Protein AF-A0A8I0GB55-F1 (afdb_monomer)

Secondary structure (DSSP, 8-state):
-PPPPHHHHHHHHHHHHHHHHT-SSPPPEEEEEEEHHHHHHHS-TTSTT-HHHHHHHHH-TT-EEEEEE----S-HHHHHHH----TT--EEEEEEEEEE--HHHHTT--SSHHHHHHHHHH-TT-EEEEEEEEEETTS-EEEEEEETT--SGGG-EEETTS-HHHHHHHHHHTS-----

InterPro domains:
  IPR047681 PPA1309-like [NF040618] (8-171)
  IPR047681 PPA1309-like [PF28004] (8-172)

Nearest PDB structures (foldseek):
  8ck0-assembly1_A  TM=3.299E-01  e=5.842E-01  Ribes
  8env-assembly1_I  TM=2.838E-01  e=2.665E+00  Pseudomonas phage vB_PaeM_E217

Structure (mmCIF, N/CA/C/O backbone):
data_AF-A0A8I0GB55-F1
#
_entry.id   AF-A0A8I0GB55-F1
#
loop_
_atom_site.group_PDB
_atom_site.id
_atom_site.type_symbol
_atom_site.label_atom_id
_atom_site.label_alt_id
_atom_site.label_comp_id
_atom_site.label_asym_id
_atom_site.label_entity_id
_atom_site.label_seq_id
_atom_site.pdbx_PDB_ins_code
_atom_site.Cartn_x
_atom_site.Cartn_y
_atom_site.Cartn_z
_atom_site.occupancy
_atom_site.B_iso_or_equiv
_atom_site.auth_seq_id
_atom_site.auth_comp_id
_atom_site.auth_asym_id
_atom_site.auth_atom_id
_atom_site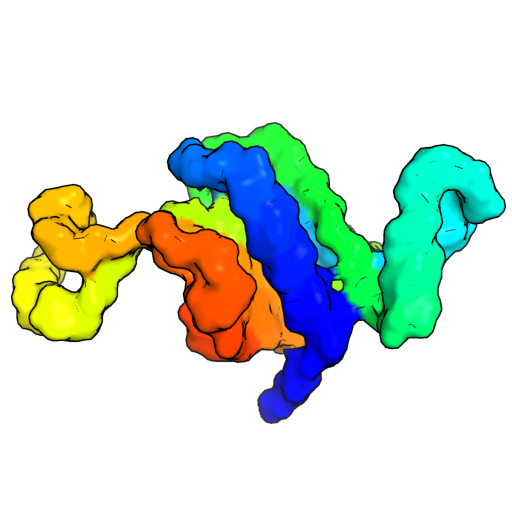.pdbx_PDB_model_num
ATOM 1 N N . MET A 1 1 ? 14.136 16.399 3.009 1.00 39.34 1 MET A N 1
ATOM 2 C CA . MET A 1 1 ? 13.099 15.383 2.751 1.00 39.34 1 MET A CA 1
ATOM 3 C C . MET A 1 1 ? 12.900 15.368 1.249 1.00 39.34 1 MET A C 1
ATOM 5 O O . MET A 1 1 ? 12.534 16.404 0.706 1.00 39.34 1 MET A O 1
ATOM 9 N N . SER A 1 2 ? 13.314 14.295 0.570 1.00 41.91 2 SER A N 1
ATOM 10 C CA . SER A 1 2 ? 13.127 14.173 -0.880 1.00 41.91 2 SER A CA 1
ATOM 11 C C . SER A 1 2 ? 11.632 14.150 -1.172 1.00 41.91 2 SER A C 1
ATOM 13 O O . SER A 1 2 ? 10.888 13.430 -0.514 1.00 41.91 2 SER A O 1
ATOM 15 N N . ASN A 1 3 ? 11.193 14.990 -2.104 1.00 54.75 3 ASN A N 1
ATOM 16 C CA . ASN A 1 3 ? 9.821 14.962 -2.590 1.00 54.75 3 ASN A CA 1
ATOM 17 C C . ASN A 1 3 ? 9.633 1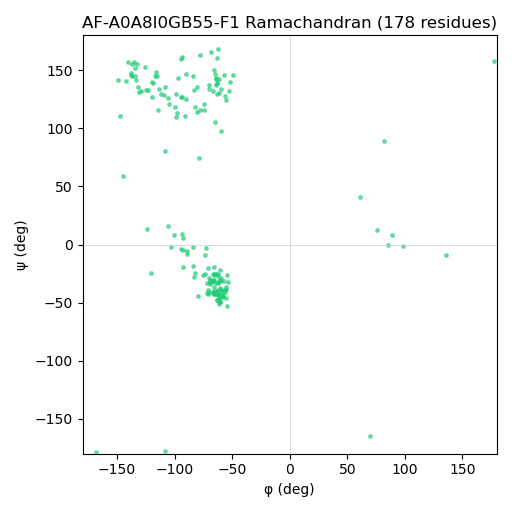3.639 -3.349 1.00 54.75 3 ASN A C 1
ATOM 19 O O . ASN A 1 3 ? 10.512 13.324 -4.157 1.00 54.75 3 ASN A O 1
ATOM 23 N N . PRO A 1 4 ? 8.564 12.867 -3.106 1.00 62.78 4 PRO A N 1
ATOM 24 C CA . PRO A 1 4 ? 8.379 11.619 -3.813 1.00 62.78 4 PRO A CA 1
ATOM 25 C C . PRO A 1 4 ? 8.199 11.848 -5.312 1.00 62.78 4 PRO A C 1
ATOM 27 O O . PRO A 1 4 ? 7.528 12.793 -5.741 1.00 62.78 4 PRO A O 1
ATOM 30 N N . SER A 1 5 ? 8.835 10.985 -6.094 1.00 81.56 5 SER A N 1
ATOM 31 C CA . SER A 1 5 ? 8.669 10.843 -7.525 1.00 81.56 5 SER A CA 1
ATOM 32 C C . SER A 1 5 ? 7.190 10.736 -7.896 1.00 81.56 5 SER A C 1
ATOM 34 O O . SER A 1 5 ? 6.348 10.167 -7.191 1.00 81.56 5 SER A O 1
ATOM 36 N N . SER A 1 6 ? 6.867 11.292 -9.062 1.00 90.00 6 SER A N 1
ATOM 37 C CA . SER A 1 6 ? 5.553 11.120 -9.685 1.00 90.00 6 SER A CA 1
ATOM 38 C C . SER A 1 6 ? 5.217 9.632 -9.863 1.00 90.00 6 SER A C 1
ATOM 40 O O . SER A 1 6 ? 4.077 9.227 -9.623 1.00 90.00 6 SER A O 1
ATOM 42 N N . ALA A 1 7 ? 6.224 8.817 -10.185 1.00 93.38 7 ALA A N 1
ATOM 43 C CA . ALA A 1 7 ? 6.111 7.382 -10.385 1.00 93.38 7 ALA A CA 1
ATOM 44 C C . ALA A 1 7 ? 5.611 6.619 -9.146 1.00 93.38 7 ALA A C 1
ATOM 46 O O . ALA A 1 7 ? 4.655 5.849 -9.260 1.00 93.38 7 ALA A O 1
ATOM 47 N N . LEU A 1 8 ? 6.185 6.848 -7.954 1.00 96.25 8 LEU A N 1
ATOM 48 C CA . LEU A 1 8 ? 5.752 6.156 -6.730 1.00 96.25 8 LEU A CA 1
ATOM 49 C C . LEU A 1 8 ? 4.304 6.504 -6.371 1.00 96.25 8 LEU A C 1
ATOM 51 O O . LEU A 1 8 ? 3.506 5.626 -6.039 1.00 96.25 8 LEU A O 1
ATOM 55 N N . ARG A 1 9 ? 3.940 7.787 -6.493 1.00 95.94 9 ARG A N 1
ATOM 56 C CA . ARG A 1 9 ? 2.569 8.256 -6.243 1.00 95.94 9 ARG A CA 1
ATOM 57 C C . ARG A 1 9 ? 1.572 7.629 -7.213 1.00 95.94 9 ARG A C 1
ATOM 59 O O . ARG A 1 9 ? 0.479 7.245 -6.802 1.00 95.94 9 ARG A O 1
ATOM 66 N N . HIS A 1 10 ? 1.937 7.532 -8.491 1.00 95.50 10 HIS A N 1
ATOM 67 C CA . HIS A 1 10 ? 1.106 6.891 -9.506 1.00 95.50 10 HIS A CA 1
ATOM 68 C C . HIS A 1 10 ? 0.909 5.404 -9.199 1.00 95.50 10 HIS A C 1
ATOM 70 O O . HIS A 1 10 ? -0.228 4.945 -9.147 1.00 95.50 10 HIS A O 1
ATOM 76 N N . CYS A 1 11 ? 1.993 4.697 -8.881 1.00 96.75 11 CYS A N 1
ATOM 77 C CA . CYS A 1 11 ? 1.967 3.280 -8.533 1.00 96.75 11 CYS A CA 1
ATOM 78 C C . CYS A 1 11 ? 1.058 2.995 -7.321 1.00 96.75 11 CYS A C 1
ATOM 80 O O . CYS A 1 11 ? 0.218 2.099 -7.367 1.00 96.75 11 CYS A O 1
ATOM 82 N N . VAL A 1 12 ? 1.116 3.819 -6.264 1.00 97.69 12 VAL A N 1
ATOM 83 C CA . VAL A 1 12 ? 0.201 3.703 -5.109 1.00 97.69 12 VAL A CA 1
ATOM 84 C C . VAL A 1 12 ? -1.273 3.843 -5.519 1.00 97.69 12 VAL A C 1
ATOM 86 O O . VAL A 1 12 ? -2.123 3.104 -5.021 1.00 97.69 12 VAL A O 1
ATOM 89 N N . ARG A 1 13 ? -1.598 4.749 -6.449 1.00 96.25 13 ARG A N 1
ATOM 90 C CA . ARG A 1 13 ? -2.973 4.926 -6.957 1.00 96.25 13 ARG A CA 1
ATOM 91 C C . ARG A 1 13 ? -3.427 3.783 -7.865 1.00 96.25 13 ARG A C 1
ATOM 93 O O . ARG A 1 13 ? -4.610 3.433 -7.865 1.00 96.25 13 ARG A O 1
ATOM 100 N N . GLU A 1 14 ? -2.517 3.190 -8.627 1.00 95.88 14 GLU A N 1
ATOM 101 C CA . GLU A 1 14 ? -2.807 1.984 -9.406 1.00 95.88 14 GLU A CA 1
ATOM 102 C C . GLU A 1 14 ? -3.089 0.795 -8.484 1.00 95.88 14 GLU A C 1
ATOM 104 O O . GLU A 1 14 ? -4.069 0.081 -8.698 1.00 95.88 14 GLU A O 1
ATOM 109 N N . ILE A 1 15 ? -2.323 0.644 -7.397 1.00 97.62 15 ILE A N 1
ATOM 110 C CA . ILE A 1 15 ? -2.586 -0.361 -6.358 1.00 97.62 15 ILE A CA 1
ATOM 111 C C . ILE A 1 15 ? -3.948 -0.114 -5.689 1.00 97.62 15 ILE A C 1
ATOM 113 O O . ILE A 1 15 ? -4.716 -1.062 -5.524 1.00 97.62 15 ILE A O 1
ATOM 117 N N . ASP A 1 16 ? -4.305 1.134 -5.354 1.00 96.69 16 ASP A N 1
ATOM 118 C CA . ASP A 1 16 ? -5.653 1.469 -4.855 1.00 96.69 16 ASP A CA 1
ATOM 119 C C . ASP A 1 16 ? -6.731 0.991 -5.832 1.00 96.69 16 ASP A C 1
ATOM 121 O O . ASP A 1 16 ? -7.614 0.213 -5.464 1.00 96.69 16 ASP A O 1
ATOM 125 N N . THR A 1 17 ? -6.606 1.377 -7.102 1.00 95.12 17 THR A N 1
ATOM 126 C CA . THR A 1 17 ? -7.548 1.002 -8.162 1.00 95.12 17 THR A CA 1
ATOM 127 C C . THR A 1 17 ? -7.668 -0.515 -8.298 1.00 95.12 17 THR A C 1
ATOM 129 O O . THR A 1 17 ? -8.781 -1.040 -8.350 1.00 95.12 17 THR A O 1
ATOM 132 N N . TYR A 1 18 ? -6.544 -1.233 -8.286 1.00 94.94 18 TYR A N 1
ATOM 133 C CA . TYR A 1 18 ? -6.509 -2.691 -8.326 1.00 94.94 18 TYR A CA 1
ATOM 134 C C . TYR A 1 18 ? -7.217 -3.308 -7.115 1.00 94.94 18 TYR A C 1
ATOM 136 O O . TYR A 1 18 ? -8.122 -4.128 -7.278 1.00 94.94 18 TYR A O 1
ATOM 144 N N . THR A 1 19 ? -6.886 -2.884 -5.893 1.00 95.06 19 THR A N 1
ATOM 145 C CA . THR A 1 19 ? -7.458 -3.476 -4.672 1.00 95.06 19 THR A CA 1
ATOM 146 C C . THR A 1 19 ? -8.958 -3.227 -4.535 1.00 95.06 19 THR A C 1
ATOM 148 O O . THR A 1 19 ? -9.663 -4.031 -3.924 1.00 95.06 19 THR A O 1
ATOM 151 N N . ARG A 1 20 ? -9.492 -2.153 -5.126 1.00 92.50 20 ARG A N 1
ATOM 152 C CA . ARG A 1 20 ? -10.943 -1.913 -5.188 1.00 92.50 20 ARG A CA 1
ATOM 153 C C . ARG A 1 20 ? -11.681 -3.010 -5.953 1.00 92.50 20 ARG A C 1
ATOM 155 O O . ARG A 1 20 ? -12.803 -3.349 -5.590 1.00 92.50 20 ARG A O 1
ATOM 162 N N . THR A 1 21 ? -11.044 -3.616 -6.955 1.00 94.00 21 THR A N 1
ATOM 163 C CA . THR A 1 21 ? -11.632 -4.736 -7.709 1.00 94.00 21 THR A CA 1
ATOM 164 C C . THR A 1 21 ? -11.722 -6.029 -6.892 1.00 94.00 21 THR A C 1
ATOM 166 O O . THR A 1 21 ? -12.524 -6.902 -7.214 1.00 94.00 21 THR A O 1
ATOM 169 N N . LEU A 1 22 ? -10.937 -6.146 -5.816 1.00 93.56 22 LEU A N 1
ATOM 170 C CA . LEU A 1 22 ? -10.845 -7.351 -4.987 1.00 93.56 22 LEU A CA 1
ATOM 171 C C . LEU A 1 22 ? -11.862 -7.389 -3.837 1.00 93.56 22 LEU A C 1
ATOM 173 O O . LEU A 1 22 ? -11.980 -8.416 -3.168 1.00 93.56 22 LEU A O 1
ATOM 177 N N . GLY A 1 23 ? -12.587 -6.293 -3.595 1.00 93.12 23 GLY A N 1
ATOM 178 C CA . GLY A 1 23 ? -13.421 -6.143 -2.402 1.00 93.12 23 GLY A CA 1
ATOM 179 C C . GLY A 1 23 ? -12.585 -6.000 -1.129 1.00 93.12 23 GLY A C 1
ATOM 180 O O . GLY A 1 23 ? -11.398 -5.697 -1.205 1.00 93.12 23 GLY A O 1
ATOM 181 N N . TRP A 1 24 ? -13.213 -6.173 0.033 1.00 94.94 24 TRP A N 1
ATOM 182 C CA . TRP A 1 24 ? -12.601 -6.008 1.356 1.00 94.94 24 TRP A CA 1
ATOM 183 C C . TRP A 1 24 ? -12.380 -7.348 2.078 1.00 94.94 24 TRP A C 1
ATOM 185 O O . TRP A 1 24 ? -12.664 -8.408 1.522 1.00 94.94 24 TRP A O 1
ATOM 195 N N . ASP A 1 25 ? -11.875 -7.283 3.311 1.00 93.00 25 ASP A N 1
ATOM 196 C CA . ASP A 1 25 ? -11.552 -8.401 4.199 1.00 93.00 25 ASP A CA 1
ATOM 197 C C . ASP A 1 25 ? -10.482 -9.311 3.580 1.00 93.00 25 ASP A C 1
ATOM 199 O O . ASP A 1 25 ? -10.544 -10.543 3.616 1.00 93.00 25 ASP A O 1
ATOM 203 N N . ARG A 1 26 ? -9.494 -8.667 2.947 1.00 91.94 26 ARG A N 1
ATOM 204 C CA . ARG A 1 26 ? -8.379 -9.322 2.263 1.00 91.94 26 ARG A CA 1
ATOM 205 C C . ARG A 1 26 ? -7.203 -9.524 3.224 1.00 91.94 26 ARG A C 1
ATOM 207 O O . ARG A 1 26 ? -6.970 -8.678 4.087 1.00 91.94 26 ARG A O 1
ATOM 214 N N . PRO A 1 27 ? -6.424 -10.610 3.062 1.00 92.50 27 PRO A N 1
ATOM 215 C CA . PRO A 1 27 ? -5.137 -10.721 3.735 1.00 92.50 27 PRO A CA 1
ATOM 216 C C . PRO A 1 27 ? -4.192 -9.605 3.272 1.00 92.50 27 PRO A C 1
ATOM 218 O O . PRO A 1 27 ? -4.449 -8.924 2.273 1.00 92.50 27 PRO A O 1
ATOM 221 N N . ILE A 1 28 ? -3.075 -9.458 3.986 1.00 94.31 28 ILE A N 1
ATOM 222 C CA . ILE A 1 28 ? -1.989 -8.565 3.583 1.00 94.31 28 ILE A CA 1
ATOM 223 C C . ILE A 1 28 ? -1.578 -8.890 2.144 1.00 94.31 28 ILE A C 1
ATOM 225 O O . ILE A 1 28 ? -1.348 -10.050 1.802 1.00 94.31 28 ILE A O 1
ATOM 229 N N . MET A 1 29 ? -1.465 -7.857 1.313 1.00 96.19 29 MET A N 1
ATOM 230 C CA . MET A 1 29 ? -0.902 -7.973 -0.030 1.00 96.19 29 MET A CA 1
ATOM 231 C C . MET A 1 29 ? 0.422 -7.230 -0.068 1.00 96.19 29 MET A C 1
ATOM 233 O O . MET A 1 29 ? 0.493 -6.072 0.338 1.00 96.19 29 MET A O 1
ATOM 237 N N . LEU A 1 30 ? 1.457 -7.892 -0.567 1.00 97.62 30 LEU A N 1
ATOM 238 C CA . LEU A 1 30 ? 2.778 -7.309 -0.744 1.00 97.62 30 LEU A CA 1
ATOM 239 C C . LEU A 1 30 ? 3.106 -7.257 -2.234 1.00 97.62 30 LEU A C 1
ATOM 241 O O . LEU A 1 30 ? 2.727 -8.149 -2.993 1.00 97.62 30 LEU A O 1
ATOM 245 N N . PHE A 1 31 ? 3.815 -6.214 -2.643 1.00 98.06 31 PHE A N 1
ATOM 246 C CA . PHE A 1 31 ? 4.188 -5.961 -4.024 1.00 98.06 31 PHE A CA 1
ATOM 247 C C . PHE A 1 31 ? 5.677 -5.636 -4.108 1.00 98.06 31 PHE A C 1
ATOM 249 O O . PHE A 1 31 ? 6.177 -4.819 -3.333 1.00 98.06 31 PHE A O 1
ATOM 256 N N . ALA A 1 32 ? 6.363 -6.227 -5.083 1.00 97.56 32 ALA A N 1
ATOM 257 C CA . ALA A 1 32 ? 7.655 -5.737 -5.546 1.00 97.56 32 ALA A CA 1
ATOM 258 C C . ALA A 1 32 ? 7.415 -4.617 -6.564 1.00 97.56 32 ALA A C 1
ATOM 260 O O . ALA A 1 32 ? 6.604 -4.777 -7.474 1.00 97.56 32 ALA A O 1
ATOM 261 N N . LEU A 1 33 ? 8.111 -3.493 -6.425 1.00 97.62 33 LEU A N 1
ATOM 262 C CA . LEU A 1 33 ? 8.067 -2.390 -7.380 1.00 97.62 33 LEU A CA 1
ATOM 263 C C . LEU A 1 33 ? 9.295 -2.475 -8.280 1.00 97.62 33 LEU A C 1
ATOM 265 O O . LEU A 1 33 ? 10.431 -2.380 -7.806 1.00 97.62 33 LEU A O 1
ATOM 269 N N . VAL A 1 34 ? 9.055 -2.655 -9.573 1.00 95.38 34 VAL A N 1
ATOM 270 C CA . VAL A 1 34 ? 10.099 -2.828 -10.589 1.00 95.38 34 VAL A CA 1
ATOM 271 C C . VAL A 1 34 ? 9.992 -1.689 -11.603 1.00 95.38 34 VAL A C 1
ATOM 273 O O . VAL A 1 34 ? 8.867 -1.325 -11.964 1.00 95.38 34 VAL A O 1
ATOM 276 N N . PRO A 1 35 ? 11.107 -1.105 -12.077 1.00 93.81 35 PRO A N 1
ATOM 277 C CA . PRO A 1 35 ? 11.063 -0.145 -13.172 1.00 93.81 35 PRO A CA 1
ATOM 278 C C . PRO A 1 35 ? 10.361 -0.759 -14.384 1.00 93.81 35 PRO A C 1
ATOM 280 O O . PRO A 1 35 ? 10.753 -1.810 -14.887 1.00 93.81 35 PRO A O 1
ATOM 283 N N . THR A 1 36 ? 9.320 -0.098 -14.884 1.00 92.75 36 THR A N 1
ATOM 284 C CA . THR A 1 36 ? 8.503 -0.617 -15.994 1.00 92.75 36 THR A CA 1
ATOM 285 C C . THR A 1 36 ? 9.347 -0.847 -17.252 1.00 92.75 36 THR A C 1
ATOM 287 O O . THR A 1 36 ? 9.080 -1.762 -18.028 1.00 92.75 36 THR A O 1
ATOM 290 N N . ALA A 1 37 ? 10.419 -0.067 -17.424 1.00 90.50 37 ALA A N 1
ATOM 291 C CA . ALA A 1 37 ? 11.359 -0.198 -18.532 1.00 90.50 37 ALA A CA 1
ATOM 292 C C . ALA A 1 37 ? 12.089 -1.550 -18.540 1.00 90.50 37 ALA A C 1
ATOM 294 O O . ALA A 1 37 ? 12.371 -2.074 -19.615 1.00 90.50 37 ALA A O 1
ATOM 295 N N . GLU A 1 38 ? 12.363 -2.127 -17.366 1.00 88.38 38 GLU A N 1
ATOM 296 C CA . GLU A 1 38 ? 13.008 -3.441 -17.255 1.00 88.38 38 GLU A CA 1
ATOM 297 C C . GLU A 1 38 ? 12.054 -4.554 -17.696 1.00 88.38 38 GLU A C 1
ATOM 299 O O . GLU A 1 38 ? 12.449 -5.438 -18.449 1.00 88.38 38 GLU A O 1
ATOM 304 N N . LEU A 1 39 ? 10.767 -4.451 -17.344 1.00 84.62 39 LEU A N 1
ATOM 305 C CA . LEU A 1 39 ? 9.756 -5.412 -17.795 1.00 84.62 39 LEU A CA 1
ATOM 306 C C . LEU A 1 39 ? 9.567 -5.372 -19.313 1.00 84.62 39 LEU A C 1
ATOM 308 O O . LEU A 1 39 ? 9.463 -6.411 -19.952 1.00 84.62 39 LEU A O 1
ATOM 312 N N . VAL A 1 40 ? 9.541 -4.178 -19.907 1.00 81.56 40 VAL A N 1
ATOM 313 C CA . VAL A 1 40 ? 9.396 -4.022 -21.363 1.00 81.56 40 VAL A CA 1
ATOM 314 C C . VAL A 1 40 ? 10.639 -4.499 -22.119 1.00 81.56 40 VAL A C 1
ATOM 316 O O . VAL A 1 40 ? 10.510 -4.982 -23.238 1.00 81.56 40 VAL A O 1
ATOM 319 N N . GLY A 1 41 ? 11.832 -4.387 -21.528 1.00 70.88 41 GLY A N 1
ATOM 320 C CA . GLY A 1 41 ? 13.066 -4.909 -22.121 1.00 70.88 41 GLY A CA 1
ATOM 321 C C . GLY A 1 41 ? 13.117 -6.439 -22.187 1.00 70.88 41 GLY A C 1
ATOM 322 O O . GLY A 1 41 ? 13.702 -6.984 -23.123 1.00 70.88 41 GLY A O 1
ATOM 323 N N . ASP A 1 42 ? 12.481 -7.110 -21.224 1.00 68.62 42 ASP A N 1
ATOM 324 C CA . ASP A 1 42 ? 12.462 -8.572 -21.103 1.00 68.62 42 ASP A CA 1
ATOM 325 C C . ASP A 1 42 ? 11.260 -9.236 -21.804 1.00 68.62 42 ASP A C 1
ATOM 327 O O . ASP A 1 42 ? 11.298 -10.433 -22.107 1.00 68.62 42 ASP A O 1
ATOM 331 N N . ILE A 1 43 ? 10.190 -8.482 -22.078 1.00 67.19 43 ILE A N 1
ATOM 332 C CA . ILE A 1 43 ? 8.983 -8.963 -22.762 1.00 67.19 43 ILE A CA 1
ATOM 333 C C . ILE A 1 43 ? 9.050 -8.619 -24.259 1.00 67.19 43 ILE A C 1
ATOM 335 O O . ILE A 1 43 ? 9.514 -7.551 -24.651 1.00 67.19 43 ILE A O 1
ATOM 339 N N . ASP A 1 44 ? 8.550 -9.510 -25.121 1.00 65.25 44 ASP A N 1
ATOM 340 C CA . ASP A 1 44 ? 8.400 -9.215 -26.550 1.00 65.25 44 ASP A CA 1
ATOM 341 C C . ASP A 1 44 ? 7.375 -8.082 -26.749 1.00 65.25 44 ASP A C 1
ATOM 343 O O . ASP A 1 44 ? 6.167 -8.270 -26.566 1.00 65.25 44 ASP A O 1
ATOM 347 N N . VAL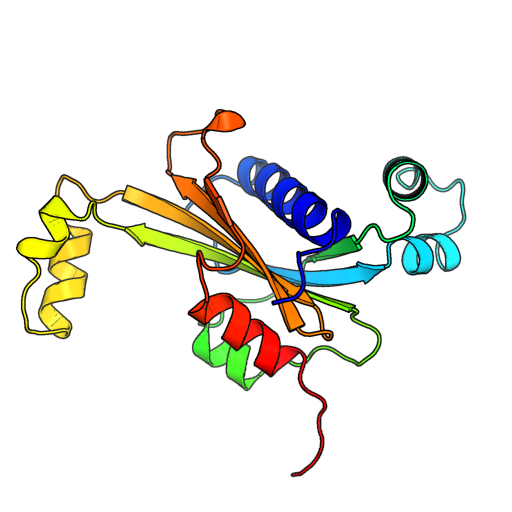 A 1 45 ? 7.869 -6.884 -27.074 1.00 55.91 45 VAL A N 1
ATOM 348 C CA . VAL A 1 45 ? 7.073 -5.684 -27.366 1.00 55.91 45 VAL A CA 1
ATOM 349 C C . VAL A 1 45 ? 6.157 -5.946 -28.565 1.00 55.91 45 VAL A C 1
ATOM 351 O O . VAL A 1 45 ? 6.567 -5.853 -29.721 1.00 55.91 45 VAL A O 1
ATOM 354 N N . GLY A 1 46 ? 4.899 -6.285 -28.278 1.00 58.34 46 GLY A N 1
ATOM 355 C CA . GLY A 1 46 ? 3.905 -6.728 -29.262 1.00 58.34 46 GLY A CA 1
ATOM 356 C C . GLY A 1 46 ? 3.081 -7.939 -28.815 1.00 58.34 46 GLY A C 1
ATOM 357 O O . GLY A 1 46 ? 2.102 -8.282 -29.481 1.00 58.34 46 GLY A O 1
ATOM 358 N N . ALA A 1 47 ? 3.443 -8.577 -27.697 1.00 65.00 47 ALA A N 1
ATOM 359 C CA . ALA A 1 47 ? 2.601 -9.568 -27.041 1.00 65.00 47 ALA A CA 1
ATOM 360 C C . ALA A 1 47 ? 1.291 -8.937 -26.532 1.00 65.00 47 ALA A C 1
ATOM 362 O O . ALA A 1 47 ? 1.262 -7.800 -26.057 1.00 65.00 47 ALA A O 1
ATOM 363 N N . GLU A 1 48 ? 0.187 -9.683 -26.614 1.00 65.50 48 GLU A N 1
ATOM 364 C CA . GLU A 1 48 ? -1.102 -9.223 -26.092 1.00 65.50 48 GLU A CA 1
ATOM 365 C C . GLU A 1 48 ? -0.981 -8.862 -24.601 1.00 65.50 48 GLU A C 1
ATOM 367 O O . GLU A 1 48 ? -0.511 -9.661 -23.792 1.00 65.50 48 GLU A O 1
ATOM 372 N N . GLY A 1 49 ? -1.422 -7.655 -24.236 1.00 67.69 49 GLY A N 1
ATOM 373 C CA . GLY A 1 49 ? -1.448 -7.188 -22.848 1.00 67.69 49 GLY A CA 1
ATOM 374 C C . GLY A 1 49 ? -0.277 -6.301 -22.415 1.00 67.69 49 GLY A C 1
ATOM 375 O O . GLY A 1 49 ? -0.306 -5.822 -21.288 1.00 67.69 49 GLY A O 1
ATOM 376 N N . THR A 1 50 ? 0.708 -6.006 -23.274 1.00 77.38 50 THR A N 1
ATOM 377 C CA . THR A 1 50 ? 1.835 -5.111 -22.918 1.00 77.38 50 THR A CA 1
ATOM 378 C C . THR A 1 50 ? 1.588 -3.626 -23.200 1.00 77.38 50 THR A C 1
ATOM 380 O O . THR A 1 50 ? 2.413 -2.783 -22.839 1.00 77.38 50 THR A O 1
ATOM 383 N N . ASP A 1 51 ? 0.466 -3.282 -23.838 1.00 84.06 51 ASP A N 1
ATOM 384 C CA . ASP A 1 51 ? 0.137 -1.901 -24.224 1.00 84.06 51 ASP A CA 1
ATOM 385 C C . ASP A 1 51 ? 0.157 -0.955 -23.017 1.00 84.06 51 ASP A C 1
ATOM 387 O O . ASP A 1 51 ? 0.734 0.130 -23.084 1.00 84.06 51 ASP A O 1
ATOM 391 N N . HIS A 1 52 ? -0.360 -1.409 -21.870 1.00 84.25 52 HIS A N 1
ATOM 392 C CA . HIS A 1 52 ? -0.392 -0.606 -20.649 1.00 84.25 52 HIS A CA 1
ATOM 393 C C . HIS A 1 52 ? 1.014 -0.255 -20.126 1.00 84.25 52 HIS A C 1
ATOM 395 O O . HIS A 1 52 ? 1.203 0.825 -19.568 1.00 84.25 52 HIS A O 1
ATOM 401 N N . LEU A 1 53 ? 2.009 -1.134 -20.314 1.00 87.69 53 LEU A N 1
ATOM 402 C CA . LEU A 1 53 ? 3.396 -0.889 -19.899 1.00 87.69 53 LEU A CA 1
ATOM 403 C C . LEU A 1 53 ? 4.033 0.184 -20.787 1.00 87.69 53 LEU A C 1
ATOM 405 O O . LEU A 1 53 ? 4.715 1.087 -20.303 1.00 87.69 53 LEU A O 1
ATOM 409 N N . THR A 1 54 ? 3.755 0.121 -22.090 1.00 86.88 54 THR A N 1
ATOM 410 C CA . THR A 1 54 ? 4.232 1.113 -23.062 1.00 86.88 54 THR A CA 1
ATOM 411 C C . THR A 1 54 ? 3.595 2.480 -22.808 1.00 86.88 54 THR A C 1
ATOM 413 O O . THR A 1 54 ? 4.282 3.500 -22.829 1.00 86.88 54 THR A O 1
ATOM 416 N N . GLU A 1 55 ? 2.294 2.519 -22.510 1.00 89.06 55 GLU A N 1
ATOM 417 C CA . GLU A 1 55 ? 1.590 3.749 -22.135 1.00 89.06 55 GLU A CA 1
ATOM 418 C C . GLU A 1 55 ? 2.103 4.346 -20.818 1.00 89.06 55 GLU A C 1
ATOM 420 O O . GLU A 1 55 ? 2.247 5.567 -20.716 1.00 89.06 55 GLU A O 1
ATOM 425 N N . ALA A 1 56 ? 2.401 3.506 -19.820 1.00 89.25 56 ALA A N 1
ATOM 426 C CA . ALA A 1 56 ? 2.993 3.945 -18.559 1.00 89.25 56 ALA A CA 1
ATOM 427 C C . ALA A 1 56 ? 4.366 4.596 -18.785 1.00 89.25 56 ALA A C 1
ATOM 429 O O . ALA A 1 56 ? 4.586 5.711 -18.313 1.00 89.25 56 ALA A O 1
ATOM 430 N N . LEU A 1 57 ? 5.237 3.978 -19.590 1.00 89.88 57 LEU A N 1
ATOM 431 C CA . LEU A 1 57 ? 6.550 4.533 -19.942 1.00 89.88 57 LEU A CA 1
ATOM 432 C C . LEU A 1 57 ? 6.470 5.813 -20.774 1.00 89.88 57 LEU A C 1
ATOM 434 O O . LEU A 1 57 ? 7.279 6.721 -20.594 1.00 89.88 57 LEU A O 1
ATOM 438 N N . ALA A 1 58 ? 5.491 5.909 -21.676 1.00 90.06 58 ALA A N 1
ATOM 439 C CA . ALA A 1 58 ? 5.258 7.123 -22.452 1.00 90.06 58 ALA A CA 1
ATOM 440 C C . ALA A 1 58 ? 4.802 8.297 -21.568 1.00 90.06 58 ALA A C 1
ATOM 442 O O . ALA A 1 58 ? 5.087 9.454 -21.882 1.00 90.06 58 ALA A O 1
ATOM 443 N N . ARG A 1 59 ? 4.090 8.008 -20.471 1.00 90.19 59 ARG A N 1
ATOM 444 C CA . ARG A 1 59 ? 3.640 8.998 -19.486 1.00 90.19 59 ARG A CA 1
ATOM 445 C C . ARG A 1 59 ? 4.753 9.396 -18.521 1.00 90.19 59 ARG A C 1
ATOM 447 O O . ARG A 1 59 ? 4.888 10.581 -18.223 1.00 90.19 59 ARG A O 1
ATOM 454 N N . ASP A 1 60 ? 5.502 8.417 -18.028 1.00 92.31 60 ASP A N 1
ATOM 455 C CA . ASP A 1 60 ? 6.583 8.591 -17.064 1.00 92.31 60 ASP A CA 1
ATOM 456 C C . ASP A 1 60 ? 7.688 7.540 -17.313 1.00 92.31 60 ASP A C 1
ATOM 458 O O . ASP A 1 60 ? 7.472 6.346 -17.063 1.00 92.31 60 ASP A O 1
ATOM 462 N N . PRO A 1 61 ? 8.880 7.947 -17.791 1.00 90.44 61 PRO A N 1
ATOM 463 C CA . PRO A 1 61 ? 10.005 7.035 -18.002 1.00 90.44 61 PRO A CA 1
ATOM 464 C C . PRO A 1 61 ? 10.484 6.332 -16.725 1.00 90.44 61 PRO A C 1
ATOM 466 O O . PRO A 1 61 ? 11.108 5.279 -16.818 1.00 90.44 61 PRO A O 1
ATOM 469 N N . GLU A 1 62 ? 10.197 6.898 -15.548 1.00 92.25 62 GLU A N 1
ATOM 470 C CA . GLU A 1 62 ? 10.528 6.321 -14.241 1.00 92.25 62 GLU A CA 1
ATOM 471 C C . GLU A 1 62 ? 9.369 5.491 -13.659 1.00 92.25 62 GLU A C 1
ATOM 473 O O . GLU A 1 62 ? 9.421 5.084 -12.499 1.00 92.25 62 GLU A O 1
ATOM 478 N N . SER A 1 63 ? 8.312 5.232 -14.445 1.00 94.44 63 SER A N 1
ATOM 479 C CA . SER A 1 63 ? 7.138 4.469 -14.007 1.00 94.44 63 SER A CA 1
ATOM 480 C C . SER A 1 63 ? 7.508 3.125 -13.379 1.00 94.44 63 SER A C 1
ATOM 482 O O . SER A 1 63 ? 8.357 2.378 -13.873 1.00 94.44 63 SER A O 1
ATOM 484 N N . LEU A 1 64 ? 6.803 2.780 -12.306 1.00 95.88 64 LEU A N 1
ATOM 485 C CA . LEU A 1 64 ? 6.991 1.542 -11.560 1.00 95.88 64 LEU A CA 1
ATOM 486 C C . LEU A 1 64 ? 5.816 0.603 -11.806 1.00 95.88 64 LEU A C 1
ATOM 488 O O . LEU A 1 64 ? 4.665 1.015 -11.711 1.00 95.88 64 LEU A O 1
ATOM 492 N N . SER A 1 65 ? 6.115 -0.667 -12.039 1.00 94.75 65 SER A N 1
ATOM 493 C CA . SER A 1 65 ? 5.129 -1.738 -12.098 1.00 94.75 65 SER A CA 1
ATOM 494 C C . SER A 1 65 ? 5.099 -2.491 -10.770 1.00 94.75 65 SER A C 1
ATOM 496 O O . SER A 1 65 ? 6.143 -2.905 -10.260 1.00 94.75 65 SER A O 1
ATOM 498 N N . ALA A 1 66 ? 3.903 -2.662 -10.205 1.00 96.75 66 ALA A N 1
ATOM 499 C CA . ALA A 1 66 ? 3.687 -3.386 -8.956 1.00 96.75 66 ALA A CA 1
ATOM 500 C C . ALA A 1 66 ? 3.413 -4.872 -9.225 1.00 96.75 66 ALA A C 1
ATOM 502 O O . ALA A 1 66 ? 2.357 -5.243 -9.735 1.00 96.75 66 ALA A O 1
ATOM 503 N N . ILE A 1 67 ? 4.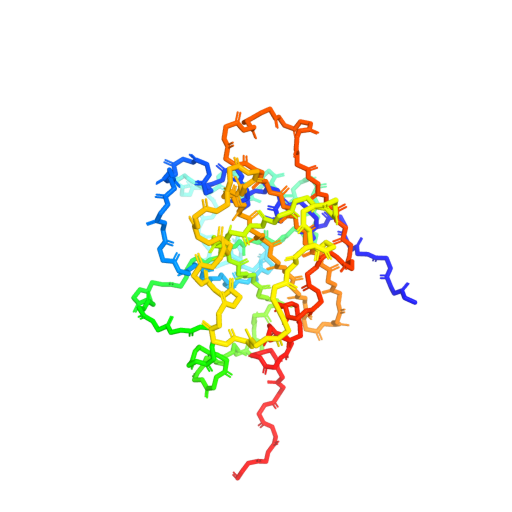356 -5.733 -8.849 1.00 95.25 67 ILE A N 1
ATOM 504 C CA . ILE A 1 67 ? 4.260 -7.184 -9.014 1.00 95.25 67 ILE A CA 1
ATOM 505 C C . ILE A 1 67 ? 3.801 -7.808 -7.698 1.00 95.25 67 ILE A C 1
ATOM 507 O O . ILE A 1 67 ? 4.529 -7.769 -6.702 1.00 95.25 67 ILE A O 1
ATOM 511 N N . ILE A 1 68 ? 2.596 -8.382 -7.686 1.00 95.31 68 ILE A N 1
ATOM 512 C CA . ILE A 1 68 ? 2.023 -9.019 -6.493 1.00 95.31 68 ILE A CA 1
ATOM 513 C C . ILE A 1 68 ? 2.863 -10.221 -6.040 1.00 95.31 68 ILE A C 1
ATOM 515 O O . ILE A 1 68 ? 3.356 -10.995 -6.858 1.00 95.31 68 ILE A O 1
ATOM 519 N N . GLN A 1 69 ? 3.043 -10.354 -4.727 1.00 93.56 69 GLN A N 1
ATOM 520 C CA . GLN A 1 69 ? 3.705 -11.491 -4.095 1.00 93.56 69 GLN A CA 1
ATOM 521 C C . GLN A 1 69 ? 2.633 -12.462 -3.581 1.00 93.56 69 GLN A C 1
ATOM 523 O O . GLN A 1 69 ? 1.892 -12.147 -2.647 1.00 93.56 69 GLN A O 1
ATOM 528 N N . ASP A 1 70 ? 2.523 -13.626 -4.220 1.00 82.62 70 ASP A N 1
ATOM 529 C CA . ASP A 1 70 ? 1.517 -14.639 -3.890 1.00 82.62 70 ASP A CA 1
ATOM 530 C C . ASP A 1 70 ? 1.869 -15.459 -2.637 1.00 82.62 70 ASP A C 1
ATOM 532 O O . ASP A 1 70 ? 3.016 -15.528 -2.197 1.00 82.62 70 ASP A O 1
ATOM 536 N N . GLY A 1 71 ? 0.865 -16.146 -2.079 1.00 73.44 71 GLY A N 1
ATOM 537 C CA . GLY A 1 71 ? 1.062 -17.153 -1.028 1.00 73.44 71 GLY A CA 1
ATOM 538 C C . GLY A 1 71 ? 1.348 -16.593 0.367 1.00 73.44 71 GLY A C 1
ATOM 539 O O . GLY A 1 71 ? 1.729 -17.347 1.260 1.00 73.44 71 GLY A O 1
ATOM 540 N N . LEU A 1 72 ? 1.146 -15.292 0.574 1.00 80.06 72 LEU A N 1
ATOM 541 C CA . LEU A 1 72 ? 1.346 -14.654 1.868 1.00 80.06 72 LEU A CA 1
ATOM 542 C C . LEU A 1 72 ? 0.132 -14.885 2.774 1.00 80.06 72 LEU A C 1
ATOM 544 O O . LEU A 1 72 ? -0.967 -14.400 2.514 1.00 80.06 72 LEU A O 1
ATOM 548 N N . THR A 1 73 ? 0.339 -15.629 3.857 1.00 76.81 73 THR A N 1
ATOM 549 C CA . THR A 1 73 ? -0.662 -15.841 4.921 1.00 76.81 73 THR A CA 1
ATOM 550 C C . THR A 1 73 ? -0.139 -15.440 6.300 1.00 76.81 73 THR A C 1
ATOM 552 O O . THR A 1 73 ? -0.718 -15.823 7.312 1.00 76.81 73 THR A O 1
ATOM 555 N N . ALA A 1 74 ? 0.984 -14.727 6.330 1.00 84.38 74 ALA A N 1
ATOM 556 C CA . ALA A 1 74 ? 1.729 -14.375 7.529 1.00 84.38 74 ALA A CA 1
ATOM 557 C C . ALA A 1 74 ? 1.333 -12.986 8.057 1.00 84.38 74 ALA A C 1
ATOM 559 O O . ALA A 1 74 ? 0.780 -12.162 7.319 1.00 84.38 74 ALA A O 1
ATOM 560 N N . SER A 1 75 ? 1.616 -12.724 9.335 1.00 89.25 75 SER A N 1
ATOM 561 C CA . SER A 1 75 ? 1.439 -11.396 9.931 1.00 89.25 75 SER A CA 1
ATOM 562 C C . SER A 1 75 ? 2.439 -10.386 9.354 1.00 89.25 75 SER A C 1
ATOM 564 O O . SER A 1 75 ? 3.429 -10.755 8.720 1.00 89.25 75 SER A O 1
ATOM 566 N N . LEU A 1 76 ? 2.211 -9.090 9.588 1.00 89.31 76 LEU A N 1
ATOM 567 C CA . LEU A 1 76 ? 3.145 -8.049 9.150 1.00 89.31 76 LEU A CA 1
ATOM 568 C C . LEU A 1 76 ? 4.545 -8.258 9.748 1.00 89.31 76 LEU A C 1
ATOM 570 O O . LEU A 1 76 ? 5.543 -8.102 9.051 1.00 89.31 76 LEU A O 1
ATOM 574 N N . GLU A 1 77 ? 4.607 -8.622 11.026 1.00 89.00 77 GLU A N 1
ATOM 575 C CA . GLU A 1 77 ? 5.839 -8.882 11.770 1.00 89.00 77 GLU A CA 1
ATOM 576 C C . GLU A 1 77 ? 6.590 -10.088 11.200 1.00 89.00 77 GLU A C 1
ATOM 578 O O . GLU A 1 77 ? 7.806 -10.039 11.020 1.00 89.00 77 GLU A O 1
ATOM 583 N N . GLU A 1 78 ? 5.869 -11.160 10.869 1.00 90.06 78 GLU A N 1
ATOM 584 C CA . GLU A 1 78 ? 6.448 -12.349 10.243 1.00 90.06 78 GLU A CA 1
ATOM 585 C C . GLU A 1 78 ? 6.977 -12.038 8.841 1.00 90.06 78 GLU A C 1
ATOM 587 O O . GLU A 1 78 ? 8.087 -12.448 8.497 1.00 90.06 78 GLU A O 1
ATOM 592 N N . LEU A 1 79 ? 6.226 -11.274 8.041 1.00 90.75 79 LEU A N 1
ATOM 593 C CA . LEU A 1 79 ? 6.686 -10.819 6.729 1.00 90.75 79 LEU A CA 1
ATOM 594 C C . LEU A 1 79 ? 7.946 -9.963 6.863 1.00 90.75 79 LEU A C 1
ATOM 596 O O . LEU A 1 79 ? 8.913 -10.195 6.147 1.00 90.75 79 LEU A O 1
ATOM 600 N N . ALA A 1 80 ? 7.973 -9.016 7.802 1.00 89.38 80 ALA A N 1
ATOM 601 C CA . ALA A 1 80 ? 9.128 -8.152 8.041 1.00 89.38 80 ALA A CA 1
ATOM 602 C C . ALA A 1 80 ? 10.395 -8.932 8.422 1.00 89.38 80 ALA A C 1
ATOM 604 O O . ALA A 1 80 ? 11.499 -8.508 8.092 1.00 89.38 80 ALA A O 1
ATOM 605 N N . ALA A 1 81 ? 10.240 -10.069 9.103 1.00 89.00 81 ALA A N 1
ATOM 606 C CA . ALA A 1 81 ? 11.351 -10.919 9.516 1.00 89.00 81 ALA A CA 1
ATOM 607 C C . ALA A 1 81 ? 11.823 -11.906 8.433 1.00 89.00 81 ALA A C 1
ATOM 609 O O . ALA A 1 81 ? 12.910 -12.466 8.557 1.00 89.00 81 ALA A O 1
ATOM 610 N N . THR A 1 82 ? 11.002 -12.182 7.417 1.00 89.75 82 THR A N 1
ATOM 611 C CA . THR A 1 82 ? 11.243 -13.288 6.471 1.00 89.75 82 THR A CA 1
ATOM 612 C C . THR A 1 82 ? 11.371 -12.849 5.021 1.00 89.75 82 THR A C 1
ATOM 614 O O . THR A 1 82 ? 11.995 -13.555 4.226 1.00 89.75 82 THR A O 1
ATOM 617 N N . VAL A 1 83 ? 10.791 -11.706 4.659 1.00 92.06 83 VAL A N 1
ATOM 618 C CA . VAL A 1 83 ? 10.794 -11.206 3.289 1.00 92.06 83 VAL A CA 1
ATOM 619 C C . VAL A 1 83 ? 11.963 -10.261 3.078 1.00 92.06 83 VAL A C 1
ATOM 621 O O . VAL A 1 83 ? 12.104 -9.249 3.760 1.00 92.06 83 VAL A O 1
ATOM 624 N N . TYR A 1 84 ? 12.743 -10.566 2.046 1.00 92.81 84 TYR A N 1
ATOM 625 C CA . TYR A 1 84 ? 13.818 -9.720 1.557 1.00 92.81 84 TYR A CA 1
ATOM 626 C C . TYR A 1 84 ? 13.696 -9.570 0.049 1.00 92.81 84 TYR A C 1
ATOM 628 O O . TYR A 1 84 ? 13.547 -10.556 -0.678 1.00 92.81 84 TYR A O 1
ATOM 636 N N . PHE A 1 85 ? 13.771 -8.330 -0.423 1.00 94.44 85 PHE A N 1
ATOM 637 C CA . PHE A 1 85 ? 13.714 -8.035 -1.845 1.00 94.44 85 PHE A CA 1
ATOM 638 C C . PHE A 1 85 ? 15.122 -7.941 -2.440 1.00 94.44 85 PHE A C 1
ATOM 640 O O . PHE A 1 85 ? 15.939 -7.149 -1.954 1.00 94.44 85 PHE A O 1
ATOM 647 N N . PRO A 1 86 ? 15.419 -8.689 -3.522 1.00 92.50 86 PRO A N 1
ATOM 648 C CA . PRO A 1 86 ? 16.741 -8.669 -4.138 1.00 92.50 86 PRO A CA 1
ATOM 649 C C . PRO A 1 86 ? 17.073 -7.271 -4.687 1.00 92.50 86 PRO A C 1
ATOM 651 O O . PRO A 1 86 ? 16.150 -6.502 -4.966 1.00 92.50 86 PRO A O 1
ATOM 654 N N . PRO A 1 87 ? 18.359 -6.940 -4.919 1.00 89.88 87 PRO A N 1
ATOM 655 C CA . PRO A 1 87 ? 18.776 -5.606 -5.368 1.00 89.88 87 PRO A CA 1
ATOM 656 C C . PRO A 1 87 ? 18.082 -5.090 -6.638 1.00 89.88 87 PRO A C 1
ATOM 658 O O . PRO A 1 87 ? 17.937 -3.884 -6.799 1.00 89.88 87 PRO A O 1
ATOM 661 N N . ALA A 1 88 ? 17.614 -5.992 -7.510 1.00 88.31 88 ALA A N 1
ATOM 662 C CA . ALA A 1 88 ? 16.867 -5.653 -8.725 1.00 88.31 88 ALA A CA 1
ATOM 663 C C . ALA A 1 88 ? 15.488 -5.013 -8.456 1.00 88.31 88 ALA A C 1
ATOM 665 O O . ALA A 1 88 ? 14.916 -4.368 -9.324 1.00 88.31 88 ALA A O 1
ATOM 666 N N . VAL A 1 89 ? 14.931 -5.171 -7.254 1.00 94.94 89 VAL A N 1
ATOM 667 C CA . VAL A 1 89 ? 13.650 -4.560 -6.885 1.00 94.94 89 VAL A CA 1
ATOM 668 C C . VAL A 1 89 ? 13.889 -3.108 -6.462 1.00 94.94 89 VAL A C 1
ATOM 670 O O . VAL A 1 89 ? 14.598 -2.845 -5.489 1.00 94.94 89 VAL A O 1
ATOM 673 N N . ALA A 1 90 ? 13.302 -2.145 -7.172 1.00 95.44 90 ALA A N 1
ATOM 674 C CA . ALA A 1 90 ? 13.506 -0.718 -6.907 1.00 95.44 90 ALA A CA 1
ATOM 675 C C . ALA A 1 90 ? 12.778 -0.233 -5.640 1.00 95.44 90 ALA A C 1
ATOM 677 O O . ALA A 1 90 ? 13.198 0.736 -4.998 1.00 95.44 90 ALA A O 1
ATOM 678 N N . GLY A 1 91 ? 11.700 -0.912 -5.256 1.00 97.44 91 GLY A N 1
ATOM 679 C CA . GLY A 1 91 ? 10.928 -0.609 -4.059 1.00 97.44 91 GLY A CA 1
ATOM 680 C C . GLY A 1 91 ? 9.929 -1.702 -3.721 1.00 97.44 91 GLY A C 1
ATOM 681 O O . GLY A 1 91 ? 9.832 -2.710 -4.409 1.00 97.44 91 GLY A O 1
ATOM 682 N N . ALA A 1 92 ? 9.158 -1.497 -2.669 1.00 98.31 92 ALA A N 1
ATOM 683 C CA . ALA A 1 92 ? 8.107 -2.411 -2.263 1.00 98.31 92 ALA A CA 1
ATOM 684 C C . ALA A 1 92 ? 6.862 -1.623 -1.866 1.00 98.31 92 ALA A C 1
ATOM 686 O O . ALA A 1 92 ? 6.950 -0.456 -1.478 1.00 98.31 92 ALA A O 1
ATOM 687 N N . ALA A 1 93 ? 5.704 -2.263 -1.969 1.00 98.50 93 ALA A N 1
ATOM 688 C CA . ALA A 1 93 ? 4.456 -1.730 -1.453 1.00 98.50 93 ALA A CA 1
ATOM 689 C C . ALA A 1 93 ? 3.686 -2.798 -0.687 1.00 98.50 93 ALA A C 1
ATOM 691 O O . ALA A 1 93 ? 3.800 -3.988 -0.970 1.00 98.50 93 ALA A O 1
ATOM 692 N N . ILE A 1 94 ? 2.889 -2.363 0.277 1.00 98.06 94 ILE A N 1
ATOM 693 C CA . ILE A 1 94 ? 2.050 -3.220 1.100 1.00 98.06 94 ILE A CA 1
ATOM 694 C C . ILE A 1 94 ? 0.652 -2.635 1.201 1.00 98.06 94 ILE A C 1
ATOM 696 O O . ILE A 1 94 ? 0.475 -1.421 1.317 1.00 98.06 94 ILE A O 1
ATOM 700 N N . VAL A 1 95 ? -0.339 -3.518 1.174 1.00 97.88 95 VAL A N 1
ATOM 701 C CA . VAL A 1 95 ? -1.736 -3.187 1.415 1.00 97.88 95 VAL A CA 1
ATOM 702 C C . VAL A 1 95 ? -2.227 -3.977 2.607 1.00 97.88 95 VAL A C 1
ATOM 704 O O . VAL A 1 95 ? -2.122 -5.204 2.636 1.00 97.88 95 VAL A O 1
ATOM 707 N N . ILE A 1 96 ? -2.789 -3.258 3.570 1.00 96.50 96 ILE A N 1
ATOM 708 C CA . ILE A 1 96 ? -3.409 -3.836 4.755 1.00 96.50 96 ILE A CA 1
ATOM 709 C C . ILE A 1 96 ? -4.769 -3.200 5.012 1.00 96.50 96 ILE A C 1
ATOM 711 O O . ILE A 1 96 ? -5.018 -2.055 4.631 1.00 96.50 96 ILE A O 1
ATOM 715 N N . GLU A 1 97 ? -5.633 -3.931 5.703 1.00 95.56 97 GLU A N 1
ATOM 716 C CA . GLU A 1 97 ? -6.914 -3.426 6.185 1.00 95.56 97 GLU A CA 1
ATOM 717 C C . GLU A 1 97 ? -6.892 -3.381 7.713 1.00 95.56 97 GLU A C 1
ATOM 719 O O . GLU A 1 97 ? -6.412 -4.311 8.365 1.00 95.56 97 GLU A O 1
ATOM 724 N N . ARG A 1 98 ? -7.348 -2.267 8.288 1.00 92.56 98 ARG A N 1
ATOM 725 C CA . ARG A 1 98 ? -7.360 -2.028 9.735 1.00 92.56 98 ARG A CA 1
ATOM 726 C C . ARG A 1 98 ? -8.635 -1.315 10.155 1.00 92.56 98 ARG A C 1
ATOM 728 O O . ARG A 1 98 ? -9.257 -0.612 9.364 1.00 92.56 98 ARG A O 1
ATOM 735 N N . LEU A 1 99 ? -8.975 -1.458 11.430 1.00 91.88 99 LEU A N 1
ATOM 736 C CA . LEU A 1 99 ? -9.936 -0.581 12.081 1.00 91.88 99 LEU A CA 1
ATOM 737 C C . LEU A 1 99 ? -9.247 0.722 12.479 1.00 91.88 99 LEU A C 1
ATOM 739 O O . LEU A 1 99 ? -8.148 0.707 13.029 1.00 91.88 99 LEU A O 1
ATOM 743 N N . SER A 1 100 ? -9.916 1.834 12.214 1.00 90.50 100 SER A N 1
ATOM 744 C CA . SER A 1 100 ? -9.524 3.173 12.634 1.00 90.50 100 SER A CA 1
ATOM 745 C C . SER A 1 100 ? -10.676 3.828 13.384 1.00 90.50 100 SER A C 1
ATOM 747 O O . SER A 1 100 ? -11.847 3.495 13.175 1.00 90.50 100 SER A O 1
ATOM 749 N N . LEU A 1 101 ? -10.336 4.742 14.283 1.00 88.31 101 LEU A N 1
ATOM 750 C CA . LEU A 1 101 ? -11.285 5.579 14.990 1.00 88.31 101 LEU A CA 1
ATOM 751 C C . LEU A 1 101 ? -11.061 7.037 14.610 1.00 88.31 101 LEU A C 1
ATOM 753 O O . LEU A 1 101 ? -9.928 7.436 14.350 1.00 88.31 101 LEU A O 1
ATOM 757 N N . PRO A 1 102 ? -12.124 7.851 14.597 1.00 84.00 102 PRO A N 1
ATOM 758 C CA . PRO A 1 102 ? -11.945 9.286 14.526 1.00 84.00 102 PRO A CA 1
ATOM 759 C C . PRO A 1 102 ? -11.261 9.794 15.812 1.00 84.00 102 PRO A C 1
ATOM 761 O O . PRO A 1 102 ? -11.503 9.227 16.885 1.00 84.00 102 PRO A O 1
ATOM 764 N N . PRO A 1 103 ? -10.474 10.884 15.743 1.00 83.25 103 PRO A N 1
ATOM 765 C CA . PRO A 1 103 ? -9.745 11.422 16.894 1.00 83.25 103 PRO A CA 1
ATOM 766 C C . PRO A 1 103 ? -10.621 11.702 18.122 1.00 83.25 103 PRO A C 1
ATOM 768 O O . PRO A 1 103 ? -10.176 11.549 19.256 1.00 83.25 103 PRO A O 1
ATOM 771 N N . GLU A 1 104 ? -11.886 12.086 17.926 1.00 86.69 104 GLU A N 1
ATOM 772 C CA . GLU A 1 104 ? -12.817 12.338 19.028 1.00 86.69 104 GLU A CA 1
ATOM 773 C C . GLU A 1 104 ? -13.163 11.066 19.813 1.00 86.69 104 GLU A C 1
ATOM 775 O O . GLU A 1 104 ? -13.422 11.150 21.008 1.00 86.69 104 GLU A O 1
ATOM 780 N N . ALA A 1 105 ? -13.160 9.897 19.162 1.00 87.19 105 ALA A N 1
ATOM 781 C CA . ALA A 1 105 ? -13.372 8.608 19.818 1.00 87.19 105 ALA A CA 1
ATOM 782 C C . ALA A 1 105 ? -12.085 8.064 20.452 1.00 87.19 105 ALA A C 1
ATOM 784 O O . ALA A 1 105 ? -12.146 7.340 21.440 1.00 87.19 105 ALA A O 1
ATOM 785 N N . GLU A 1 106 ? -10.915 8.423 19.918 1.00 85.56 106 GLU A N 1
ATOM 786 C CA . GLU A 1 106 ? -9.631 8.027 20.504 1.00 85.56 106 GLU A CA 1
ATOM 787 C C . GLU A 1 106 ? -9.411 8.624 21.902 1.00 85.56 106 GLU A C 1
ATOM 789 O O . GLU A 1 106 ? -8.712 8.031 22.718 1.00 85.56 106 GLU A O 1
ATOM 794 N N . ALA A 1 107 ? -10.047 9.758 22.217 1.00 86.00 107 ALA A N 1
ATOM 795 C CA . ALA A 1 107 ? -9.976 10.379 23.541 1.00 86.00 107 ALA A CA 1
ATOM 796 C C . ALA A 1 107 ? -10.542 9.497 24.673 1.00 86.00 107 ALA A C 1
ATOM 798 O O . ALA A 1 107 ? -10.130 9.650 25.822 1.00 86.00 107 ALA A O 1
ATOM 799 N N . ASP A 1 108 ? -11.453 8.575 24.344 1.00 86.31 108 ASP A N 1
ATOM 800 C CA . ASP A 1 108 ? -12.096 7.656 25.289 1.00 86.31 108 ASP A CA 1
ATOM 801 C C . ASP A 1 108 ? -11.477 6.241 25.256 1.00 86.31 108 ASP A C 1
ATOM 803 O O . ASP A 1 108 ? -12.011 5.314 25.877 1.00 86.31 108 ASP A O 1
ATOM 807 N N . LEU A 1 109 ? -10.357 6.049 24.540 1.00 88.56 109 LEU A N 1
ATOM 808 C CA . LEU A 1 109 ? -9.666 4.760 24.480 1.00 88.56 109 LEU A CA 1
ATOM 809 C C . LEU A 1 109 ? -9.220 4.308 25.883 1.00 88.56 109 LEU A C 1
ATOM 811 O O . LEU A 1 109 ? -8.613 5.086 26.624 1.00 88.56 109 LEU A O 1
ATOM 815 N N . PRO A 1 110 ? -9.452 3.033 26.252 1.00 90.19 110 PRO A N 1
ATOM 816 C CA . PRO A 1 110 ? -8.926 2.475 27.493 1.00 90.19 110 PRO A CA 1
ATOM 817 C C . PRO A 1 110 ? -7.397 2.577 27.575 1.00 90.19 110 PRO A C 1
ATOM 819 O O . PRO A 1 110 ? -6.705 2.401 26.577 1.00 90.19 110 PRO A O 1
ATOM 822 N N . GLU A 1 111 ? -6.845 2.774 28.774 1.00 90.19 111 GLU A N 1
ATOM 823 C CA . GLU A 1 111 ? -5.384 2.777 28.968 1.00 90.19 111 GLU A CA 1
ATOM 824 C C . GLU A 1 111 ? -4.759 1.380 28.809 1.00 90.19 111 GLU A C 1
ATOM 826 O O . GLU A 1 111 ? -3.600 1.268 28.418 1.00 90.19 111 GLU A O 1
ATOM 831 N N . ASP A 1 112 ? -5.513 0.317 29.112 1.00 91.00 112 ASP A N 1
ATOM 832 C CA . ASP A 1 112 ? -5.051 -1.069 28.993 1.00 91.00 112 ASP A CA 1
ATOM 833 C C . ASP A 1 112 ? -5.002 -1.505 27.515 1.00 91.00 112 ASP A C 1
ATOM 835 O O . ASP A 1 112 ? -6.063 -1.636 26.894 1.00 91.00 112 ASP A O 1
ATOM 839 N N . PRO A 1 113 ? -3.814 -1.810 26.953 1.00 83.75 113 PRO A N 1
ATOM 840 C CA . PRO A 1 113 ? -3.681 -2.247 25.563 1.00 83.75 113 PRO A CA 1
ATOM 841 C C . PRO A 1 113 ? -4.513 -3.490 25.226 1.00 83.75 113 PRO A C 1
ATOM 843 O O . PRO A 1 113 ? -4.994 -3.621 24.101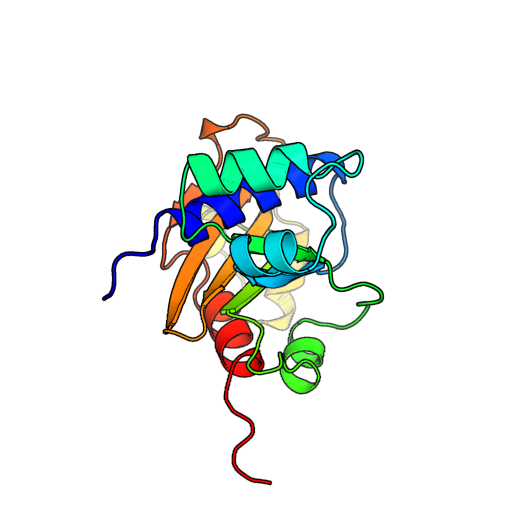 1.00 83.75 113 PRO A O 1
ATOM 846 N N . ALA A 1 114 ? -4.720 -4.397 26.189 1.00 84.25 114 ALA A N 1
ATOM 847 C CA . ALA A 1 114 ? -5.540 -5.586 25.968 1.00 84.25 114 ALA A CA 1
ATOM 848 C C . ALA A 1 114 ? -7.032 -5.240 25.812 1.00 84.25 114 ALA A C 1
ATOM 850 O O . ALA A 1 114 ? -7.740 -5.899 25.051 1.00 84.25 114 ALA A O 1
ATOM 851 N N . ALA A 1 115 ? -7.501 -4.190 26.493 1.00 87.56 115 ALA A N 1
ATOM 852 C CA . ALA A 1 115 ? -8.876 -3.704 26.405 1.00 87.56 115 ALA A CA 1
ATOM 853 C C . ALA A 1 115 ? -9.113 -2.788 25.191 1.00 87.56 115 ALA A C 1
ATOM 855 O O . ALA A 1 115 ? -10.242 -2.695 24.711 1.00 87.56 115 ALA A O 1
ATOM 856 N N . GLN A 1 116 ? -8.069 -2.134 24.669 1.00 89.12 116 GLN A N 1
ATOM 857 C CA . GLN A 1 116 ? -8.179 -1.241 23.509 1.00 89.12 116 GLN A CA 1
ATOM 858 C C . GLN A 1 116 ? -8.689 -1.970 22.264 1.00 89.12 116 GLN A C 1
ATOM 860 O O . GLN A 1 116 ? -9.637 -1.504 21.639 1.00 89.12 116 GLN A O 1
ATOM 865 N N . ALA A 1 117 ? -8.106 -3.121 21.914 1.00 85.69 117 ALA A N 1
ATOM 866 C CA . ALA A 1 117 ? -8.475 -3.836 20.690 1.00 85.69 117 ALA A CA 1
ATOM 867 C C . ALA A 1 117 ? -9.963 -4.237 20.670 1.00 85.69 117 ALA A C 1
ATOM 869 O O . ALA A 1 117 ? -10.648 -4.031 19.666 1.00 85.69 117 ALA A O 1
ATOM 870 N N . ASP A 1 118 ? -10.472 -4.756 21.791 1.00 88.00 118 ASP A N 1
ATOM 871 C CA . ASP A 1 118 ? -11.885 -5.119 21.939 1.00 88.00 118 ASP A CA 1
ATOM 872 C C . ASP A 1 118 ? -12.798 -3.885 21.883 1.00 88.00 118 ASP A C 1
ATOM 874 O O . ASP A 1 118 ? -13.837 -3.900 21.219 1.00 88.00 118 ASP A O 1
ATOM 878 N N . TRP A 1 119 ? -12.380 -2.785 22.511 1.00 90.25 119 TRP A N 1
ATOM 879 C CA . TRP A 1 119 ? -13.128 -1.532 22.499 1.00 90.25 119 TRP A CA 1
ATOM 880 C C . TRP A 1 119 ? -13.251 -0.947 21.085 1.00 90.25 119 TRP A C 1
ATOM 882 O O . TRP A 1 119 ? -14.358 -0.637 20.646 1.00 90.25 119 TRP A O 1
ATOM 892 N N . VAL A 1 120 ? -12.144 -0.879 20.332 1.00 90.25 120 VAL A N 1
ATOM 893 C CA . VAL A 1 120 ? -12.127 -0.419 18.930 1.00 90.25 120 VAL A CA 1
ATOM 894 C C . VAL A 1 120 ? -13.042 -1.285 18.062 1.00 90.25 120 VAL A C 1
ATOM 896 O O . VAL A 1 120 ? -13.816 -0.759 17.261 1.00 90.25 120 VAL A O 1
ATOM 899 N N . ALA A 1 121 ? -12.991 -2.611 18.233 1.00 87.12 121 ALA A N 1
ATOM 900 C CA . ALA A 1 121 ? -13.786 -3.556 17.449 1.00 87.12 121 ALA A CA 1
ATOM 901 C C . ALA A 1 121 ? -15.304 -3.356 17.606 1.00 87.12 121 ALA A C 1
ATOM 903 O O . ALA A 1 121 ? -16.062 -3.583 16.657 1.00 87.12 121 ALA A O 1
ATOM 904 N N . HIS A 1 122 ? -15.748 -2.890 18.774 1.00 89.81 122 HIS A N 1
ATOM 905 C CA . HIS A 1 122 ? -17.161 -2.683 19.091 1.00 89.81 122 HIS A CA 1
ATOM 906 C C . HIS A 1 122 ? -17.602 -1.212 19.048 1.00 89.81 122 HIS A C 1
ATOM 908 O O . HIS A 1 122 ? -18.789 -0.928 19.231 1.00 89.81 122 HIS A O 1
ATOM 914 N N . HIS A 1 123 ? -16.690 -0.271 18.788 1.00 90.56 123 HIS A N 1
ATOM 915 C CA . HIS A 1 123 ? -17.014 1.150 18.812 1.00 90.56 123 HIS A CA 1
ATOM 916 C C . HIS A 1 123 ? -17.921 1.552 17.630 1.00 90.56 123 HIS A C 1
ATOM 918 O O . HIS A 1 123 ? -17.623 1.213 16.482 1.00 90.56 123 HIS A O 1
ATOM 924 N N . PRO A 1 124 ? -19.004 2.324 17.850 1.00 89.50 124 PRO A N 1
ATOM 925 C CA . PRO A 1 124 ? -19.951 2.686 16.790 1.00 89.50 124 PRO A CA 1
ATOM 926 C C . PRO A 1 124 ? -19.359 3.595 15.708 1.00 89.50 124 PRO A C 1
ATOM 928 O O . PRO A 1 124 ? -19.858 3.607 14.588 1.00 89.50 124 PRO A O 1
ATOM 931 N N . LEU A 1 125 ? -18.314 4.361 16.038 1.00 90.38 125 LEU A N 1
ATOM 932 C CA . LEU A 1 125 ? -17.623 5.240 15.088 1.00 90.38 125 LEU A CA 1
ATOM 933 C C . LEU A 1 125 ? -16.419 4.575 14.410 1.00 90.38 125 LEU A C 1
ATOM 935 O O . LEU A 1 125 ? -15.682 5.259 13.706 1.00 90.38 125 LEU A O 1
ATOM 939 N N . ARG A 1 126 ? -16.181 3.274 14.632 1.00 92.31 126 ARG A N 1
ATOM 940 C CA . ARG A 1 126 ? -15.075 2.578 13.969 1.00 92.31 126 ARG A CA 1
ATOM 941 C C . ARG A 1 126 ? -15.259 2.612 12.456 1.00 92.31 126 ARG A C 1
ATOM 943 O O . ARG A 1 126 ? -16.368 2.449 11.945 1.00 92.31 126 ARG A O 1
ATOM 950 N N . GLN A 1 127 ? -14.156 2.754 11.744 1.00 91.56 127 GLN A N 1
ATOM 951 C CA . GLN A 1 127 ? -14.118 2.691 10.295 1.00 91.56 127 GLN A CA 1
ATOM 952 C C . GLN A 1 127 ? -13.142 1.607 9.862 1.00 91.56 127 GLN A C 1
ATOM 954 O O . GLN A 1 127 ? -12.024 1.532 10.363 1.00 91.56 127 GLN A O 1
ATOM 959 N N . ASP A 1 128 ? -13.566 0.768 8.922 1.00 94.31 128 ASP A N 1
ATOM 960 C CA . ASP A 1 128 ? -12.640 -0.091 8.193 1.00 94.31 128 ASP A CA 1
ATOM 961 C C . ASP A 1 128 ? -11.881 0.788 7.192 1.00 94.31 128 ASP A C 1
ATOM 963 O O . ASP A 1 128 ? -12.491 1.435 6.334 1.00 94.31 128 ASP A O 1
ATOM 967 N N . ILE A 1 129 ? -10.558 0.827 7.311 1.00 95.81 129 ILE A N 1
ATOM 968 C CA . ILE A 1 129 ? -9.673 1.539 6.395 1.00 95.81 129 ILE A CA 1
ATOM 969 C C . ILE A 1 129 ? -8.742 0.559 5.696 1.00 95.81 129 ILE A C 1
ATOM 971 O O . ILE A 1 129 ? -8.288 -0.428 6.276 1.00 95.81 129 ILE A O 1
ATOM 975 N N . ARG A 1 130 ? -8.431 0.854 4.441 1.00 97.56 130 ARG A N 1
ATOM 976 C CA . ARG A 1 130 ? -7.367 0.210 3.686 1.00 97.56 130 ARG A CA 1
ATOM 977 C C . ARG A 1 130 ? -6.211 1.181 3.578 1.00 97.56 130 ARG A C 1
ATOM 979 O O . ARG A 1 130 ? -6.399 2.304 3.118 1.00 97.56 130 ARG A O 1
ATOM 986 N N . ILE A 1 131 ? -5.035 0.733 3.990 1.00 98.06 131 ILE A N 1
ATOM 987 C CA . ILE A 1 131 ? -3.795 1.497 3.918 1.00 98.06 131 ILE A CA 1
ATOM 988 C C . ILE A 1 131 ? -2.929 0.860 2.840 1.00 98.06 131 ILE A C 1
ATOM 990 O O . ILE A 1 131 ? -2.707 -0.350 2.858 1.00 98.06 131 ILE A O 1
ATOM 994 N N . ILE A 1 132 ? -2.442 1.681 1.919 1.00 98.50 132 ILE A N 1
ATOM 995 C CA . ILE A 1 132 ? -1.474 1.320 0.888 1.00 98.50 132 ILE A CA 1
ATOM 996 C C . ILE A 1 132 ? -0.220 2.118 1.204 1.00 98.50 132 ILE A C 1
ATOM 998 O O . ILE A 1 132 ? -0.260 3.342 1.166 1.00 98.50 132 ILE A O 1
ATOM 1002 N N . ALA A 1 133 ? 0.879 1.455 1.532 1.00 98.50 133 ALA A N 1
ATOM 1003 C CA . ALA A 1 133 ? 2.157 2.107 1.787 1.00 98.50 133 ALA A CA 1
ATOM 1004 C C . ALA A 1 133 ? 3.189 1.598 0.790 1.00 98.50 133 ALA A C 1
ATOM 1006 O O . ALA A 1 133 ? 3.214 0.410 0.484 1.00 98.50 133 ALA A O 1
ATOM 1007 N N . ALA A 1 134 ? 4.036 2.487 0.290 1.00 98.44 134 ALA A N 1
ATOM 1008 C CA . ALA A 1 134 ? 5.095 2.159 -0.643 1.00 98.44 134 ALA A CA 1
ATOM 1009 C C . ALA A 1 134 ? 6.387 2.875 -0.258 1.00 98.44 134 ALA A C 1
ATOM 1011 O O . ALA A 1 134 ? 6.366 4.012 0.220 1.00 98.44 134 ALA A O 1
ATOM 1012 N N . ARG A 1 135 ? 7.514 2.200 -0.484 1.00 97.94 135 ARG A N 1
ATOM 1013 C CA . ARG A 1 135 ? 8.850 2.747 -0.264 1.00 97.94 135 ARG A CA 1
ATOM 1014 C C . ARG A 1 135 ? 9.815 2.283 -1.343 1.00 97.94 135 ARG A C 1
ATOM 1016 O O . ARG A 1 135 ? 9.781 1.124 -1.746 1.00 97.94 135 ARG A O 1
ATOM 1023 N N . THR A 1 136 ? 10.700 3.168 -1.782 1.00 96.69 136 THR A N 1
ATOM 1024 C CA . THR A 1 136 ? 11.822 2.825 -2.662 1.00 96.69 136 THR A CA 1
ATOM 1025 C C . THR A 1 136 ? 13.084 2.542 -1.854 1.00 96.69 136 THR A C 1
ATOM 1027 O O . THR A 1 136 ? 13.247 2.995 -0.717 1.00 96.69 136 THR A O 1
ATOM 1030 N N . ARG A 1 137 ? 14.044 1.854 -2.473 1.00 94.06 137 ARG A N 1
ATOM 1031 C CA . ARG A 1 137 ? 15.369 1.616 -1.882 1.00 94.06 137 ARG A CA 1
ATOM 1032 C C . ARG A 1 137 ? 16.147 2.913 -1.625 1.00 94.06 137 ARG A C 1
ATOM 1034 O O . ARG A 1 137 ? 16.939 2.981 -0.693 1.00 94.06 137 ARG A O 1
ATOM 1041 N N . SER A 1 138 ? 15.876 3.971 -2.397 1.00 91.94 138 SER A N 1
ATOM 1042 C CA . SER A 1 138 ? 16.437 5.313 -2.172 1.00 91.94 138 SER A CA 1
ATOM 1043 C C . SER A 1 138 ? 15.832 6.043 -0.962 1.00 91.94 138 SER A C 1
ATOM 1045 O O . SER A 1 138 ? 16.279 7.141 -0.626 1.00 91.94 138 SER A O 1
ATOM 1047 N N . GLY A 1 139 ? 14.846 5.442 -0.286 1.00 93.56 139 GLY A N 1
ATOM 1048 C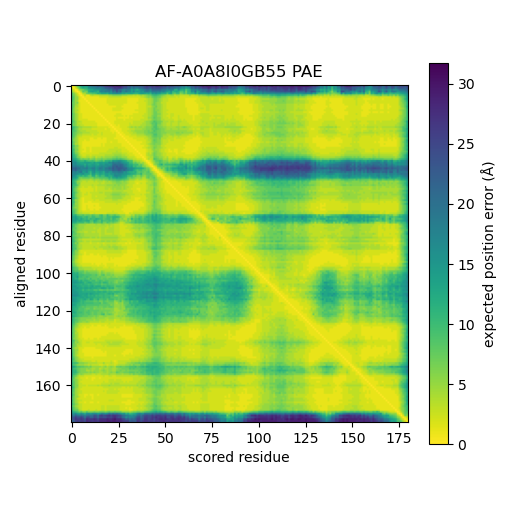 CA . GLY A 1 139 ? 14.214 5.977 0.918 1.00 93.56 139 GLY A CA 1
ATOM 1049 C C . GLY A 1 139 ? 13.024 6.894 0.650 1.00 93.56 139 GLY A C 1
ATOM 1050 O O . GLY A 1 139 ? 12.521 7.516 1.581 1.00 93.56 139 GLY A O 1
ATOM 1051 N N . GLU A 1 140 ? 12.567 6.985 -0.596 1.00 95.06 140 GLU A N 1
ATOM 1052 C CA . GLU A 1 140 ? 11.329 7.677 -0.929 1.00 95.06 140 GLU A CA 1
ATOM 1053 C C . GLU A 1 140 ? 10.128 6.889 -0.405 1.00 95.06 140 GLU A C 1
ATOM 1055 O O . GLU A 1 140 ? 10.092 5.672 -0.561 1.00 95.06 140 GLU A O 1
ATOM 1060 N N . ALA A 1 141 ? 9.145 7.568 0.185 1.00 97.12 141 ALA A N 1
ATOM 1061 C CA . ALA A 1 141 ? 7.960 6.936 0.744 1.00 97.12 141 ALA A CA 1
ATOM 1062 C C . ALA A 1 141 ? 6.680 7.672 0.335 1.00 97.12 141 ALA A C 1
ATOM 1064 O O . ALA A 1 141 ? 6.649 8.901 0.222 1.00 97.12 141 ALA A O 1
ATOM 1065 N N . TRP A 1 142 ? 5.616 6.902 0.127 1.00 97.94 142 TRP A N 1
ATOM 1066 C CA . TRP A 1 142 ? 4.275 7.419 -0.109 1.00 97.94 142 TRP A CA 1
ATOM 1067 C C . TRP A 1 142 ? 3.240 6.441 0.422 1.00 97.94 142 TRP A C 1
ATOM 1069 O O . TRP A 1 142 ? 3.393 5.229 0.278 1.00 97.94 142 TRP A O 1
ATOM 1079 N N . ALA A 1 143 ? 2.169 6.961 1.005 1.00 98.31 143 ALA A N 1
ATOM 1080 C CA . ALA A 1 143 ? 1.054 6.149 1.443 1.00 98.31 143 ALA A CA 1
ATOM 1081 C C . ALA A 1 143 ? -0.283 6.772 1.046 1.00 98.31 143 ALA A C 1
ATOM 1083 O O . ALA A 1 143 ? -0.393 7.976 0.802 1.00 98.31 143 ALA A O 1
ATOM 1084 N N . ALA A 1 144 ? -1.299 5.922 0.975 1.00 97.81 144 ALA A N 1
ATOM 1085 C CA . ALA A 1 144 ? -2.676 6.297 0.743 1.00 97.81 144 ALA A CA 1
ATOM 1086 C C . ALA A 1 144 ? -3.616 5.503 1.656 1.00 97.81 144 ALA A C 1
ATOM 1088 O O . ALA A 1 144 ? -3.347 4.350 1.995 1.00 97.81 144 ALA A O 1
ATOM 1089 N N . ILE A 1 145 ? -4.719 6.127 2.056 1.00 97.06 145 ILE A N 1
ATOM 1090 C CA . ILE A 1 145 ? -5.734 5.565 2.940 1.00 97.06 145 ILE A CA 1
ATOM 1091 C C . ILE A 1 145 ? -7.101 5.747 2.290 1.00 97.06 145 ILE A C 1
ATOM 1093 O O . ILE A 1 145 ? -7.457 6.847 1.858 1.00 97.06 145 ILE A O 1
ATOM 1097 N N . ARG A 1 146 ? -7.882 4.666 2.262 1.00 95.62 146 ARG A N 1
ATOM 1098 C CA . ARG A 1 146 ? -9.277 4.665 1.818 1.00 95.62 146 ARG A CA 1
ATOM 1099 C C . ARG A 1 146 ? -10.178 4.096 2.901 1.00 95.62 146 ARG A C 1
ATOM 1101 O O . ARG A 1 146 ? -9.895 3.031 3.440 1.00 95.62 146 ARG A O 1
ATOM 1108 N N . GLY A 1 147 ? -11.286 4.776 3.182 1.00 94.94 147 GLY A N 1
ATOM 1109 C CA . GLY A 1 147 ? -12.340 4.258 4.055 1.00 94.94 147 GLY A CA 1
ATOM 1110 C C . GLY A 1 147 ? -13.315 3.342 3.311 1.00 94.94 147 GLY A C 1
ATOM 1111 O O . GLY A 1 147 ? -13.649 3.578 2.147 1.00 94.94 147 GLY A O 1
ATOM 1112 N N . ARG A 1 148 ? -13.823 2.309 3.987 1.00 94.19 148 ARG A N 1
ATOM 1113 C CA . ARG A 1 148 ? -14.878 1.435 3.456 1.00 94.19 148 ARG A CA 1
ATOM 1114 C C . ARG A 1 148 ? -16.155 2.227 3.186 1.00 94.19 148 ARG A C 1
ATOM 1116 O O . ARG A 1 148 ? -16.620 2.977 4.037 1.00 94.19 148 ARG A O 1
ATOM 1123 N N . GLY A 1 149 ? -16.714 2.051 1.987 1.00 90.06 149 GLY A N 1
ATOM 1124 C CA . GLY A 1 149 ? -17.887 2.792 1.510 1.00 90.06 149 GLY A CA 1
ATOM 1125 C C . GLY A 1 149 ? -17.572 4.148 0.866 1.00 90.06 149 GLY A C 1
ATOM 1126 O O . GLY A 1 149 ? -18.494 4.809 0.396 1.00 90.06 149 GLY A O 1
ATOM 1127 N N . TYR A 1 150 ? -16.298 4.549 0.804 1.00 89.75 150 TYR A N 1
ATOM 1128 C CA . TYR A 1 150 ? -15.850 5.762 0.123 1.00 89.75 150 TYR A CA 1
ATOM 1129 C C . TYR A 1 150 ? -15.089 5.394 -1.155 1.00 89.75 150 TYR A C 1
ATOM 1131 O O . TYR A 1 150 ? -13.860 5.351 -1.172 1.00 89.75 150 TYR A O 1
ATOM 1139 N N . ASP A 1 151 ? -15.824 5.095 -2.228 1.00 82.81 151 ASP A N 1
ATOM 1140 C CA . ASP A 1 151 ? -15.262 4.612 -3.500 1.00 82.81 151 ASP A CA 1
ATOM 1141 C C . ASP A 1 151 ? -14.963 5.730 -4.516 1.00 82.81 151 ASP A C 1
ATOM 1143 O O . ASP A 1 151 ? -14.396 5.467 -5.582 1.00 82.81 151 ASP A O 1
ATOM 1147 N N . ASP A 1 152 ? -15.309 6.981 -4.212 1.00 88.19 152 ASP A N 1
ATOM 1148 C CA . ASP A 1 152 ? -14.978 8.114 -5.075 1.00 88.19 152 ASP A CA 1
ATOM 1149 C C . ASP A 1 152 ? -13.449 8.304 -5.175 1.00 88.19 152 ASP A C 1
ATOM 1151 O O . ASP A 1 152 ? -12.732 8.116 -4.180 1.00 88.19 152 ASP A O 1
ATOM 1155 N N . PRO A 1 153 ? -12.911 8.683 -6.352 1.00 79.62 153 PRO A N 1
ATOM 1156 C CA . PRO A 1 153 ? -11.480 8.951 -6.511 1.00 79.62 153 PRO A CA 1
ATOM 1157 C C . PRO A 1 153 ? -10.959 10.006 -5.526 1.00 79.62 153 PRO A C 1
ATOM 1159 O O . PRO A 1 153 ? -9.881 9.833 -4.964 1.00 79.62 153 PRO A O 1
ATOM 1162 N N . ASP A 1 154 ? -11.764 11.035 -5.254 1.00 88.12 154 ASP A N 1
ATOM 1163 C CA . ASP A 1 154 ? -11.419 12.151 -4.365 1.00 88.12 154 ASP A CA 1
ATOM 1164 C C . ASP A 1 154 ? -11.441 11.780 -2.873 1.00 88.12 154 ASP A C 1
ATOM 1166 O O . ASP A 1 154 ? -11.016 12.567 -2.031 1.00 88.12 154 ASP A O 1
ATOM 1170 N N . ALA A 1 155 ? -11.926 10.583 -2.525 1.00 90.56 155 ALA A N 1
ATOM 1171 C CA . ALA A 1 155 ? -11.931 10.098 -1.149 1.00 90.56 155 ALA A CA 1
ATOM 1172 C C . ALA A 1 155 ? -10.603 9.444 -0.722 1.00 90.56 155 ALA A C 1
ATOM 1174 O O . ALA A 1 155 ? -10.477 9.009 0.423 1.00 90.56 155 ALA A 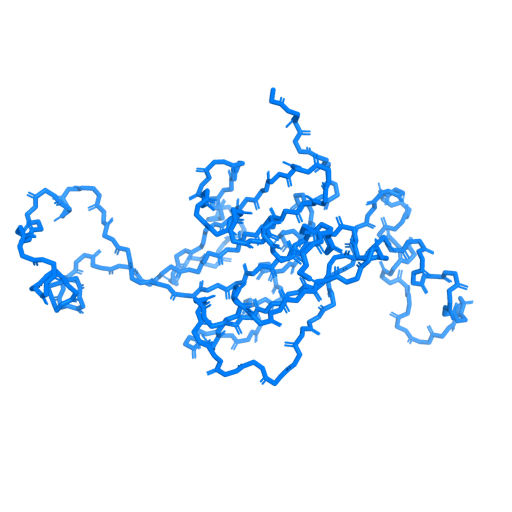O 1
ATOM 1175 N N . LEU A 1 156 ? -9.625 9.345 -1.630 1.00 94.94 156 LEU A N 1
ATOM 1176 C CA . LEU A 1 156 ? -8.299 8.823 -1.317 1.00 94.94 156 LEU A CA 1
ATOM 1177 C C . LEU A 1 156 ? -7.474 9.889 -0.587 1.00 94.94 156 LEU A C 1
ATOM 1179 O O . LEU A 1 156 ? -7.142 10.930 -1.152 1.00 94.94 156 LEU A O 1
ATOM 1183 N N . ILE A 1 157 ? -7.111 9.613 0.662 1.00 96.00 157 ILE A N 1
ATOM 1184 C CA . ILE A 1 157 ? -6.202 10.465 1.433 1.00 96.00 157 ILE A CA 1
ATOM 1185 C C . ILE A 1 157 ? -4.785 9.965 1.172 1.00 96.00 157 ILE A C 1
ATOM 1187 O O . ILE A 1 157 ? -4.520 8.788 1.371 1.00 96.00 157 ILE A O 1
ATOM 1191 N N . GLU A 1 158 ? -3.871 10.826 0.731 1.00 96.38 158 GLU A N 1
ATOM 1192 C CA . GLU A 1 158 ? -2.515 10.424 0.337 1.00 96.38 158 GLU A CA 1
ATOM 1193 C C . GLU A 1 158 ? -1.440 11.395 0.846 1.00 96.38 158 GLU A C 1
ATOM 1195 O O . GLU A 1 158 ? -1.671 12.600 0.958 1.00 96.38 158 GLU A O 1
ATOM 1200 N N . GLY A 1 159 ? -0.261 10.868 1.177 1.00 96.25 159 GLY A N 1
ATOM 1201 C CA . GLY A 1 159 ? 0.823 11.639 1.781 1.00 96.25 159 GLY A CA 1
ATOM 1202 C C . GLY A 1 159 ? 2.047 10.792 2.122 1.00 96.25 159 GLY A C 1
ATOM 1203 O O . GLY A 1 159 ? 1.951 9.579 2.297 1.00 96.25 159 GLY A O 1
ATOM 1204 N N . ALA A 1 160 ? 3.207 11.444 2.232 1.00 94.31 160 ALA A N 1
ATOM 1205 C CA . ALA A 1 160 ? 4.477 10.778 2.534 1.00 94.31 160 ALA A CA 1
ATOM 1206 C C . ALA A 1 160 ? 4.532 10.230 3.972 1.00 94.31 160 ALA A C 1
ATOM 1208 O O . ALA A 1 160 ? 5.091 9.163 4.196 1.00 94.31 160 ALA A O 1
ATOM 1209 N N . ASP A 1 161 ? 3.892 10.924 4.917 1.00 92.31 161 ASP A N 1
ATOM 1210 C CA . ASP A 1 161 ? 3.972 10.634 6.355 1.00 92.31 161 ASP A CA 1
ATOM 1211 C C . ASP A 1 161 ? 2.697 9.968 6.915 1.00 92.31 161 ASP A C 1
ATOM 1213 O O . ASP A 1 161 ? 2.475 9.973 8.121 1.00 92.31 161 ASP A O 1
ATOM 1217 N N . LEU A 1 162 ? 1.817 9.424 6.061 1.00 94.69 162 LEU A N 1
ATOM 1218 C CA . LEU A 1 162 ? 0.529 8.866 6.514 1.00 94.69 162 LEU A CA 1
ATOM 1219 C C . LEU A 1 162 ? 0.636 7.501 7.203 1.00 94.69 162 LEU A C 1
ATOM 1221 O O . LEU A 1 162 ? -0.246 7.148 7.979 1.00 94.69 162 LEU A O 1
ATOM 1225 N N . ALA A 1 163 ? 1.661 6.712 6.885 1.00 96.19 163 ALA A N 1
ATOM 1226 C CA . ALA A 1 163 ? 1.838 5.365 7.429 1.00 96.19 163 ALA A CA 1
ATOM 1227 C C . ALA A 1 163 ? 3.328 5.047 7.649 1.00 96.19 163 ALA A C 1
ATOM 1229 O O . ALA A 1 163 ? 3.853 4.109 7.031 1.00 96.19 163 ALA A O 1
ATOM 1230 N N . PRO A 1 164 ? 4.033 5.843 8.477 1.00 95.62 164 PRO A N 1
ATOM 1231 C CA . PRO A 1 164 ? 5.478 5.737 8.639 1.00 95.62 164 PRO A CA 1
ATOM 1232 C C . PRO A 1 164 ? 5.898 4.329 9.069 1.00 95.62 164 PRO A C 1
ATOM 1234 O O . PRO A 1 164 ? 6.832 3.778 8.492 1.00 95.62 164 PRO A O 1
ATOM 1237 N N . GLU A 1 165 ? 5.142 3.677 9.955 1.00 95.19 165 GLU A N 1
ATOM 1238 C CA . GLU A 1 165 ? 5.456 2.336 10.457 1.00 95.19 165 GLU A CA 1
ATOM 1239 C C . GLU A 1 165 ? 5.457 1.285 9.340 1.00 95.19 165 GLU A C 1
ATOM 1241 O O . GLU A 1 165 ? 6.317 0.405 9.309 1.00 95.19 165 GLU A O 1
ATOM 1246 N N . LEU A 1 166 ? 4.524 1.381 8.385 1.00 97.38 166 LEU A N 1
ATOM 1247 C CA . LEU A 1 166 ? 4.483 0.462 7.245 1.00 97.38 166 LEU A CA 1
ATOM 1248 C C . LEU A 1 166 ? 5.623 0.746 6.272 1.00 97.38 166 LEU A C 1
ATOM 1250 O O . LEU A 1 166 ? 6.267 -0.180 5.784 1.00 97.38 166 LEU A O 1
ATOM 1254 N N . THR A 1 167 ? 5.899 2.022 6.004 1.00 97.25 167 THR A N 1
ATOM 1255 C CA . THR A 1 167 ? 7.008 2.396 5.121 1.00 97.25 167 THR A CA 1
ATOM 1256 C C . THR A 1 167 ? 8.361 2.024 5.722 1.00 97.25 167 THR A C 1
ATOM 1258 O O . THR A 1 167 ? 9.273 1.657 4.988 1.00 97.25 167 THR A O 1
ATOM 1261 N N . ASP A 1 168 ? 8.515 2.047 7.043 1.00 95.62 168 ASP A N 1
ATOM 1262 C CA . ASP A 1 168 ? 9.734 1.598 7.709 1.00 95.62 168 ASP A CA 1
ATOM 1263 C C . ASP A 1 168 ? 9.890 0.084 7.630 1.00 95.62 168 ASP A C 1
ATOM 1265 O O . ASP A 1 168 ? 10.977 -0.385 7.295 1.00 95.62 168 ASP A O 1
ATOM 1269 N N . VAL A 1 169 ? 8.819 -0.691 7.827 1.00 95.81 169 VAL A N 1
ATOM 1270 C CA . VAL A 1 169 ? 8.843 -2.149 7.604 1.00 95.81 169 VAL A CA 1
ATOM 1271 C C . VAL A 1 169 ? 9.304 -2.485 6.182 1.00 95.81 169 VAL A C 1
ATOM 1273 O O . VAL A 1 169 ? 10.198 -3.312 6.006 1.00 95.81 169 VAL A O 1
ATOM 1276 N N . LEU A 1 170 ? 8.774 -1.795 5.169 1.00 97.12 170 LEU A N 1
ATOM 1277 C CA . LEU A 1 170 ? 9.223 -1.963 3.783 1.00 97.12 170 LEU A CA 1
ATOM 1278 C C . LEU A 1 170 ? 10.704 -1.608 3.606 1.00 97.12 170 LEU A C 1
ATOM 1280 O O . LEU A 1 170 ? 11.417 -2.279 2.866 1.00 97.12 170 LEU A O 1
ATOM 1284 N N . GLY A 1 171 ? 11.182 -0.580 4.308 1.00 95.81 171 GLY A N 1
ATOM 1285 C CA . GLY A 1 171 ? 12.594 -0.203 4.319 1.00 95.81 171 GLY A CA 1
ATOM 1286 C C . GLY A 1 171 ? 13.501 -1.325 4.826 1.00 95.81 171 GLY A C 1
ATOM 1287 O O . GLY A 1 171 ? 14.554 -1.552 4.240 1.00 95.81 171 GLY A O 1
ATOM 1288 N N . HIS A 1 172 ? 13.072 -2.068 5.851 1.00 94.44 172 HIS A N 1
ATOM 1289 C CA . HIS A 1 172 ? 13.813 -3.230 6.352 1.00 94.44 172 HIS A CA 1
ATOM 1290 C C . HIS A 1 172 ? 13.861 -4.365 5.318 1.00 94.44 172 HIS A C 1
ATOM 1292 O O . HIS A 1 172 ? 14.928 -4.929 5.088 1.00 94.44 172 HIS A O 1
ATOM 1298 N N . MET A 1 173 ? 12.746 -4.648 4.635 1.00 95.06 173 MET A N 1
ATOM 1299 C CA . MET A 1 173 ? 12.689 -5.662 3.566 1.00 95.06 173 MET A CA 1
ATOM 1300 C C . MET A 1 173 ? 13.556 -5.298 2.345 1.00 95.06 173 MET A C 1
ATOM 1302 O O . MET A 1 173 ? 13.966 -6.177 1.584 1.00 95.06 173 MET A O 1
ATOM 1306 N N . LEU A 1 174 ? 13.805 -4.000 2.133 1.00 95.25 174 LEU A N 1
ATOM 1307 C CA . LEU A 1 174 ? 14.626 -3.439 1.054 1.00 95.25 174 LEU A CA 1
ATOM 1308 C C . LEU A 1 174 ? 16.087 -3.184 1.465 1.00 95.25 174 LEU A C 1
ATOM 1310 O O . LEU A 1 174 ? 16.873 -2.733 0.633 1.00 95.25 174 LEU A O 1
ATOM 1314 N N . GLY A 1 175 ? 16.460 -3.410 2.725 1.00 88.31 175 GLY A N 1
ATOM 1315 C CA . GLY A 1 175 ? 17.837 -3.235 3.181 1.00 88.31 175 GLY A CA 1
ATOM 1316 C C . GLY A 1 175 ? 18.787 -4.233 2.515 1.00 88.31 175 GLY A C 1
ATOM 1317 O O . GLY A 1 175 ? 18.403 -5.369 2.227 1.00 88.31 175 GLY A O 1
ATOM 1318 N N . ASP A 1 176 ? 20.031 -3.815 2.276 1.00 67.81 176 ASP A N 1
ATOM 1319 C CA . ASP A 1 176 ? 21.076 -4.730 1.816 1.00 67.81 176 ASP A CA 1
ATOM 13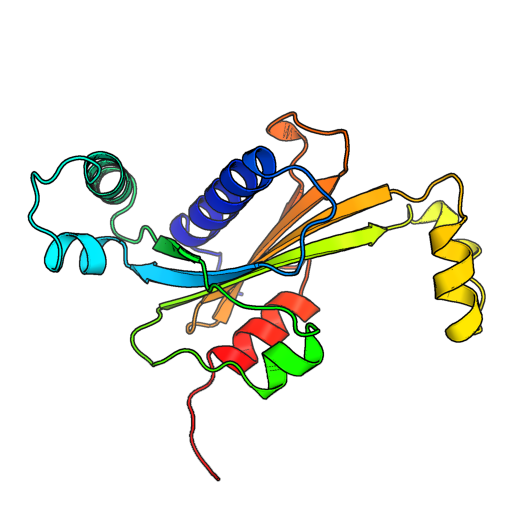20 C C . ASP A 1 176 ? 21.354 -5.785 2.895 1.00 67.81 176 ASP A C 1
ATOM 1322 O O . ASP A 1 176 ? 21.414 -5.486 4.090 1.00 67.81 176 ASP A O 1
ATOM 1326 N N . GLN A 1 177 ? 21.502 -7.040 2.470 1.00 60.09 177 GLN A N 1
ATOM 1327 C CA . GLN A 1 177 ? 21.941 -8.129 3.339 1.00 60.09 177 GLN A CA 1
ATOM 1328 C C . GLN A 1 177 ? 23.460 -8.042 3.516 1.00 60.09 177 GLN A C 1
ATOM 1330 O O . GLN A 1 177 ? 24.193 -8.827 2.920 1.00 60.09 177 GLN A O 1
ATOM 1335 N N . ASP A 1 178 ? 23.928 -7.089 4.317 1.00 46.62 178 ASP A N 1
ATOM 1336 C CA . ASP A 1 178 ? 25.279 -7.138 4.869 1.00 46.62 178 ASP A CA 1
ATOM 1337 C C . ASP A 1 178 ? 25.207 -7.531 6.356 1.00 46.62 178 ASP A C 1
ATOM 1339 O O . ASP A 1 178 ? 24.591 -6.853 7.175 1.00 46.62 178 ASP A O 1
ATOM 1343 N N . GLU A 1 179 ? 25.875 -8.651 6.657 1.00 38.66 179 GLU A N 1
ATOM 1344 C CA . GLU A 1 179 ? 26.211 -9.220 7.973 1.00 38.66 179 GLU A CA 1
ATOM 1345 C C . GLU A 1 179 ? 25.131 -10.039 8.719 1.00 38.66 179 GLU A C 1
ATOM 1347 O O . GLU A 1 179 ? 24.437 -9.562 9.619 1.00 38.66 179 GLU A O 1
ATOM 1352 N N . HIS A 1 180 ? 25.110 -11.349 8.436 1.00 36.12 180 HIS A N 1
ATOM 1353 C CA . HIS A 1 180 ? 25.248 -12.386 9.474 1.00 36.12 180 HIS A CA 1
ATOM 1354 C C . HIS A 1 180 ? 26.334 -13.389 9.072 1.00 36.12 180 HIS A C 1
ATOM 1356 O O . HIS A 1 180 ? 26.299 -13.864 7.914 1.00 36.12 180 HIS A O 1
#

pLDDT: mean 88.55, std 11.97, range [36.12, 98.5]

Organism: NCBI:txid2692125

Solvent-accessible surface area (backbone a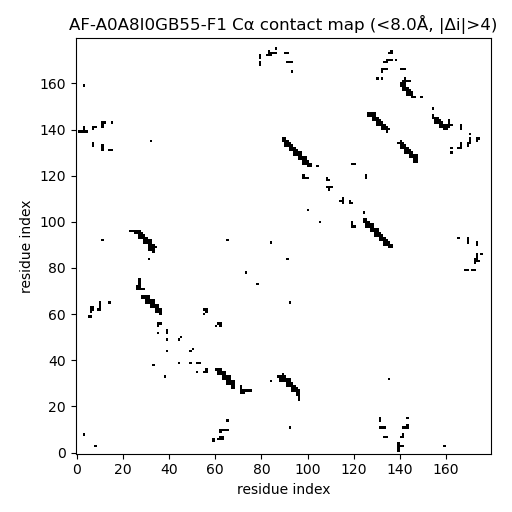toms only — not comparable to full-atom values): 10479 Å² total; per-residue (Å²): 130,81,78,63,55,70,31,61,57,49,39,54,52,50,50,52,59,53,48,64,76,69,58,76,95,60,72,62,43,42,24,45,23,32,53,38,62,58,56,54,72,75,42,71,89,83,50,92,83,49,65,66,56,55,52,41,42,75,75,34,78,72,24,43,41,76,43,75,54,80,91,61,86,65,54,73,69,56,42,51,75,70,46,72,54,60,88,85,45,49,25,34,33,40,37,44,69,46,82,44,65,53,73,83,59,57,74,72,56,57,89,50,73,82,53,29,60,61,49,53,76,69,39,90,70,46,37,54,31,39,40,39,28,28,25,35,65,90,68,40,42,40,20,37,38,33,48,72,94,48,81,55,81,87,52,55,46,69,39,61,77,73,43,54,71,56,29,49,45,41,46,60,20,49,45,80,94,76,87,133

Sequence (180 aa):
MSNPSSALRHCVREIDTYTRTLGWDRPIMLFALVPTAELVGDIDVGAEGTDHLTEALARDPESLSAIIQDGLTASLEELAATVYFPPAVAGAAIVIERLSLPPEAEADLPEDPAAQADWVAHHPLRQDIRIIAARTRSGEAWAAIRGRGYDDPDALIEGADLAPELTDVLGHMLGDQDEH

Foldseek 3Di:
DDDFDPQQVVQLVVVVVVVVVVDDPDDKKKWQKAQLVVVPVVDDPPPPPCVVSVVQCVVPVRHIDTHIDPDDPDDLVVCLVPAADPQRGFKMKMKDKDKDADPVVVVVADPDPVVRVVCSVPPPRIWIKMKMKMAGLVGFIKIWIATPPRPDPVRIDMDRPPCVVSRVSRNSNHDDPDDD

Radius of gyration: 17.8 Å; Cα contacts (8 Å, |Δi|>4): 285; chains: 1; bounding box: 46×32×58 Å

Mean predicted aligned error: 6.06 Å